Protein AF-A0A960WRJ7-F1 (afdb_monomer_lite)

Secondary structure (DSSP, 8-state):
-EEE-TTT-PEEE--HHHHHHTTT-SEEE-TTT--EEEPP----S------------------------------------------SS-S---HHHHHHHHHHHHHHHHHHHHHHHS----HHHHHHHHHHHHHTSHHHHHHHHTTSS-HHHHHTEEEEEEETTEEEEEESS-B-HHHHHHHHHHTT-EE-B---SSHHHHHHHHHHHHHHHGGGTT-EEEEEETTEEEEEESSS-PEE--TTS-BEEEEEE-TTSPPP-

Sequence (261 aa):
MHLNCPYCTQILELSPEVLASFAGDPHFPCPACGGRVPVPEMTTPDSAPKRKGRQSLLLPTGGAAGRPSLKASPPKVEPAASARSGAAVFLGMNRNLLILGIAVLLLLGGTGIYLAVSTKGDTHQTREERIREIIRNRYFTDLIASGKTTKKELLALWDIRPYGVGYIGLTGKTGTWDEAADLASGVGATVLRLDPPDAVARTAMLEWLGGFTGELGGETIWLLDHGEPKATAAPTVNRVTTLDRPRRVLLHWDATQTPAP

Foldseek 3Di:
DWDQAPPPRDTDDDDPVNLVVCVPPQWDQDPPPRDTHGRPPPPDPDDDDDDDDDDDDDDDDDDDDDDDDDDDDDDDDDDDDDDDDDDDPDDDDDPVVVVVVVVVVCVVVVVVVVVVVPDVPDPPVVQLVVLVVVCPDPQVVLLCVVVLAHPVLSSQWPHWDDDDQWIKTKGNDWDAPVVQQVSLRSNQWGFAELPDPDPVVSVVVLVVCLVVCVVVVFFWEWHHYPNDIFTATHPDRDTDPPRGDTGMTMIIDRSVCRPDD

Radius of gyration: 32.07 Å; chains: 1; bounding box: 104×65×59 Å

pLDDT: mean 70.06, std 20.78, range [27.86, 93.88]

Structure (mmCIF, N/CA/C/O backbone):
data_AF-A0A960WRJ7-F1
#
_entry.id   AF-A0A960WRJ7-F1
#
loop_
_atom_site.group_PDB
_atom_site.id
_atom_site.type_symbol
_atom_site.label_atom_id
_atom_site.label_alt_id
_atom_site.label_comp_id
_atom_site.label_asym_id
_atom_site.label_entity_id
_atom_site.label_seq_id
_atom_site.pdbx_PDB_ins_code
_atom_site.Cartn_x
_atom_site.Cartn_y
_atom_site.Cartn_z
_atom_site.occupancy
_atom_site.B_iso_or_equiv
_atom_site.auth_seq_id
_atom_site.auth_comp_id
_atom_site.auth_asym_id
_atom_site.auth_atom_id
_atom_site.pdbx_PDB_model_num
ATOM 1 N N . MET A 1 1 ? 19.216 4.891 -32.706 1.00 79.44 1 MET A N 1
ATOM 2 C CA . MET A 1 1 ? 19.558 3.481 -32.407 1.00 79.44 1 MET A CA 1
ATOM 3 C C . MET A 1 1 ? 18.521 2.945 -31.436 1.00 79.44 1 MET A C 1
ATOM 5 O O . MET A 1 1 ? 18.113 3.700 -30.565 1.00 79.44 1 MET A O 1
ATOM 9 N N . HIS A 1 2 ? 18.084 1.695 -31.603 1.00 83.06 2 HIS A N 1
ATOM 10 C CA . HIS A 1 2 ? 17.103 1.064 -30.714 1.00 83.06 2 HIS A CA 1
ATOM 11 C C . HIS A 1 2 ? 17.838 0.140 -29.747 1.00 83.06 2 HIS A C 1
ATOM 13 O O . HIS A 1 2 ? 18.634 -0.689 -30.192 1.00 83.06 2 HIS A O 1
ATOM 19 N N . LEU A 1 3 ? 17.592 0.289 -28.449 1.00 82.31 3 LEU A N 1
ATOM 20 C CA . LEU A 1 3 ? 18.205 -0.545 -27.423 1.00 82.31 3 LEU A CA 1
ATOM 21 C C . LEU A 1 3 ? 17.141 -1.043 -26.451 1.00 82.31 3 LEU A C 1
ATOM 23 O O . LEU A 1 3 ? 16.359 -0.256 -25.926 1.00 82.31 3 LEU A O 1
ATOM 27 N N . ASN A 1 4 ? 17.110 -2.349 -26.206 1.00 84.69 4 ASN A N 1
ATOM 28 C CA . ASN A 1 4 ? 16.167 -2.922 -25.255 1.00 84.69 4 ASN A CA 1
ATOM 29 C C . ASN A 1 4 ? 16.713 -2.750 -23.842 1.00 84.69 4 ASN A C 1
ATOM 31 O O . ASN A 1 4 ? 17.822 -3.198 -23.542 1.00 84.69 4 ASN A O 1
ATOM 35 N N . CYS A 1 5 ? 15.930 -2.128 -22.964 1.00 84.00 5 CYS A N 1
ATOM 36 C CA . CYS A 1 5 ? 16.264 -2.078 -21.551 1.00 84.00 5 CYS A CA 1
ATOM 37 C C . CYS A 1 5 ? 16.244 -3.507 -20.973 1.00 84.00 5 CYS A C 1
ATOM 39 O O . CYS A 1 5 ? 15.200 -4.163 -21.037 1.00 84.00 5 CYS A O 1
ATOM 41 N N . PRO A 1 6 ? 17.340 -3.996 -20.363 1.00 83.06 6 PRO A N 1
ATOM 42 C CA . PRO A 1 6 ? 17.395 -5.354 -19.819 1.00 83.06 6 PRO A CA 1
ATOM 43 C C . PRO A 1 6 ? 16.500 -5.546 -18.583 1.00 8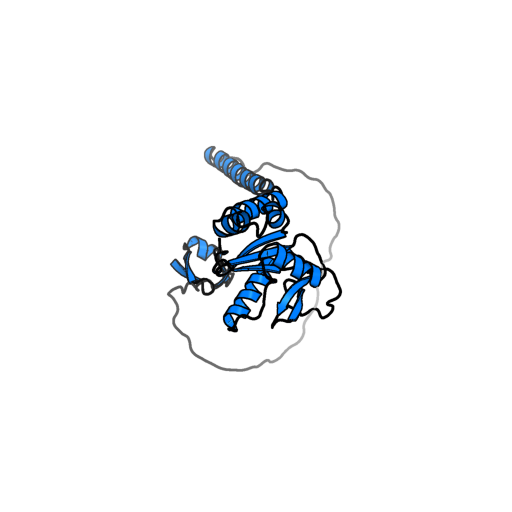3.06 6 PRO A C 1
ATOM 45 O O . PRO A 1 6 ? 16.261 -6.679 -18.183 1.00 83.06 6 PRO A O 1
ATOM 48 N N . TYR A 1 7 ? 15.996 -4.455 -17.992 1.00 81.94 7 TYR A N 1
ATOM 49 C CA . TYR A 1 7 ? 15.203 -4.482 -16.759 1.00 81.94 7 TYR A CA 1
ATOM 50 C C . TYR A 1 7 ? 13.692 -4.400 -16.991 1.00 81.94 7 TYR A C 1
ATOM 52 O O . TYR A 1 7 ? 12.932 -5.027 -16.265 1.00 81.94 7 TYR A O 1
ATOM 60 N N . CYS A 1 8 ? 13.235 -3.626 -17.980 1.00 85.31 8 CYS A N 1
ATOM 61 C CA . CYS A 1 8 ? 11.800 -3.402 -18.217 1.00 85.31 8 CYS A CA 1
ATOM 62 C C . CYS A 1 8 ? 11.351 -3.696 -19.649 1.00 85.31 8 CYS A C 1
ATOM 64 O O . CYS A 1 8 ? 10.238 -3.325 -20.009 1.00 85.31 8 CYS A O 1
ATOM 66 N N . THR A 1 9 ? 12.236 -4.285 -20.464 1.00 84.31 9 THR A N 1
ATOM 67 C CA . THR A 1 9 ? 12.013 -4.680 -21.868 1.00 84.31 9 THR A CA 1
ATOM 68 C C . THR A 1 9 ? 11.530 -3.572 -22.810 1.00 84.31 9 THR A C 1
ATOM 70 O O . THR A 1 9 ? 11.273 -3.841 -23.983 1.00 84.31 9 THR A O 1
ATOM 73 N N . GLN A 1 10 ? 11.478 -2.314 -22.355 1.00 85.25 10 GLN A N 1
ATOM 74 C CA . GLN A 1 10 ? 11.173 -1.179 -23.217 1.00 85.25 10 GLN A CA 1
ATOM 75 C C . GLN A 1 10 ? 12.262 -0.958 -24.264 1.00 85.25 10 GLN A C 1
ATOM 77 O O . GLN A 1 10 ? 13.460 -1.032 -23.974 1.00 85.25 10 GLN A O 1
ATOM 82 N N . ILE A 1 11 ? 11.811 -0.613 -25.467 1.00 86.62 11 ILE A N 1
ATOM 83 C CA . ILE A 1 11 ? 12.656 -0.176 -26.571 1.00 86.62 11 ILE A CA 1
ATOM 84 C C . ILE A 1 11 ? 12.987 1.301 -26.345 1.00 86.62 11 ILE A C 1
ATOM 86 O O . ILE A 1 11 ? 12.097 2.148 -26.317 1.00 86.62 11 ILE A O 1
ATOM 90 N N . LEU A 1 12 ? 14.270 1.603 -26.171 1.00 84.56 12 LEU A N 1
ATOM 91 C CA . LEU A 1 12 ? 14.792 2.956 -26.032 1.00 84.56 12 LEU A CA 1
ATOM 92 C C . LEU A 1 12 ? 15.303 3.438 -27.387 1.00 84.56 12 LEU A C 1
ATOM 94 O O . LEU A 1 12 ? 16.207 2.833 -27.969 1.00 84.56 12 LEU A O 1
ATOM 98 N N . GLU A 1 13 ? 14.746 4.543 -27.870 1.00 86.88 13 GLU A N 1
ATOM 99 C CA . GLU A 1 13 ? 15.245 5.244 -29.048 1.00 86.88 13 GLU A CA 1
ATOM 100 C C . GLU A 1 13 ? 16.268 6.297 -28.619 1.00 86.88 13 GLU A C 1
ATOM 102 O O . GLU A 1 13 ? 15.930 7.328 -28.042 1.00 86.88 13 GLU A O 1
ATOM 107 N N . LEU A 1 14 ? 17.545 6.021 -28.884 1.00 82.75 14 LEU A N 1
ATOM 108 C CA . LEU A 1 14 ? 18.644 6.936 -28.583 1.00 82.75 14 LEU A CA 1
ATOM 109 C C . LEU A 1 14 ? 19.147 7.587 -29.868 1.00 82.75 14 LEU A C 1
ATOM 111 O O . LEU A 1 14 ? 19.486 6.891 -30.836 1.00 82.75 14 LEU A O 1
ATOM 115 N N . SER A 1 15 ? 19.220 8.918 -29.874 1.00 82.69 15 SER A N 1
ATOM 116 C CA . SER A 1 15 ? 19.872 9.655 -30.954 1.00 82.69 15 SER A CA 1
ATOM 117 C C . SER A 1 15 ? 21.405 9.597 -30.800 1.00 82.69 15 SER A C 1
ATOM 119 O O . SER A 1 15 ? 21.911 9.394 -29.689 1.00 82.69 15 SER A O 1
ATOM 121 N N . PRO A 1 16 ? 22.173 9.748 -31.892 1.00 79.06 16 PRO A N 1
ATOM 122 C CA . PRO A 1 16 ? 23.637 9.768 -31.835 1.00 79.06 16 PRO A CA 1
ATOM 123 C C . PRO A 1 16 ? 24.196 10.862 -30.913 1.00 79.06 16 PRO A C 1
ATOM 125 O O . PRO A 1 16 ? 25.198 10.645 -30.236 1.00 79.06 16 PRO A O 1
ATOM 128 N N . GLU A 1 17 ? 23.525 12.013 -30.840 1.00 79.12 17 GLU A N 1
ATOM 129 C CA . GLU A 1 17 ? 23.905 13.147 -29.991 1.00 79.12 17 GLU A CA 1
ATOM 130 C C . GLU A 1 17 ? 23.750 12.807 -28.504 1.00 79.12 17 GLU A C 1
ATOM 132 O O . GLU A 1 17 ? 24.604 13.148 -27.686 1.00 79.12 17 GLU A O 1
ATOM 137 N N . VAL A 1 18 ? 22.686 12.076 -28.159 1.00 75.50 18 VAL A N 1
ATOM 138 C CA . VAL A 1 18 ? 22.433 11.604 -26.794 1.00 75.50 18 VAL A CA 1
ATOM 139 C C . VAL A 1 18 ? 23.472 10.556 -26.387 1.00 75.50 18 VAL A C 1
ATOM 141 O O . VAL A 1 18 ? 24.015 10.631 -25.290 1.00 75.50 18 VAL A O 1
ATOM 144 N N . LEU A 1 19 ? 23.837 9.633 -27.280 1.00 76.19 19 LEU A N 1
ATOM 145 C CA . LEU A 1 19 ? 24.907 8.662 -27.015 1.00 76.19 19 LEU A CA 1
ATOM 146 C C . LEU A 1 19 ? 26.273 9.333 -26.813 1.00 76.19 19 LEU A C 1
ATOM 148 O O . LEU A 1 19 ? 27.018 8.938 -25.920 1.00 76.19 19 LEU A O 1
ATOM 152 N N . ALA A 1 20 ? 26.582 10.377 -27.587 1.00 76.38 20 ALA A N 1
ATOM 153 C CA . ALA A 1 20 ? 27.814 11.146 -27.419 1.00 76.38 20 ALA A CA 1
ATOM 154 C C . ALA A 1 20 ? 27.879 11.870 -26.061 1.00 76.38 20 ALA A C 1
ATOM 156 O O . ALA A 1 20 ? 28.965 12.042 -25.510 1.00 76.38 20 ALA A O 1
ATOM 157 N N . SER A 1 21 ? 26.729 12.244 -25.488 1.00 77.44 21 SER A N 1
ATOM 158 C CA . SER A 1 21 ? 26.666 12.852 -24.152 1.00 77.44 21 SER A CA 1
ATOM 159 C C . SER A 1 21 ? 26.999 11.879 -23.013 1.00 77.44 21 SER A C 1
ATOM 161 O O . SER A 1 21 ? 27.371 12.321 -21.929 1.00 77.44 21 SER A O 1
ATOM 163 N N . PHE A 1 22 ? 26.937 10.567 -23.270 1.00 75.31 22 PHE A N 1
ATOM 164 C CA . PHE A 1 22 ? 27.319 9.515 -22.322 1.00 75.31 22 PHE A CA 1
ATOM 165 C C . PHE A 1 22 ? 28.762 9.021 -22.511 1.00 75.31 22 PHE A C 1
ATOM 167 O O . PHE A 1 22 ? 29.167 8.033 -21.899 1.00 75.31 22 PHE A O 1
ATOM 174 N N . ALA A 1 23 ? 29.564 9.694 -23.344 1.00 64.88 23 ALA A N 1
ATOM 175 C CA . ALA A 1 23 ? 30.967 9.350 -23.538 1.00 64.88 23 ALA A CA 1
ATOM 176 C C . ALA A 1 23 ? 31.749 9.481 -22.214 1.00 64.88 23 ALA A C 1
ATOM 178 O O . ALA A 1 23 ? 32.056 10.582 -21.762 1.00 64.88 23 ALA A O 1
ATOM 179 N N . GLY A 1 24 ? 32.067 8.339 -21.597 1.00 68.25 24 GLY A N 1
ATOM 180 C CA . GLY A 1 24 ? 32.798 8.250 -20.329 1.00 68.25 24 GLY A CA 1
ATOM 181 C C . GLY A 1 24 ? 32.030 7.577 -19.189 1.00 68.25 24 GLY A C 1
ATOM 182 O O . GLY A 1 24 ? 32.661 7.196 -18.206 1.00 68.25 24 GLY A O 1
ATOM 183 N N . ASP A 1 25 ? 30.717 7.370 -19.327 1.00 74.75 25 ASP A N 1
ATOM 184 C CA . ASP A 1 25 ? 29.915 6.619 -18.357 1.00 74.75 25 ASP A CA 1
ATOM 185 C C . ASP A 1 25 ? 29.444 5.298 -18.993 1.00 74.75 25 ASP A C 1
ATOM 187 O O . ASP A 1 25 ? 28.758 5.321 -20.017 1.00 74.75 25 ASP A O 1
ATOM 191 N N . PRO A 1 26 ? 29.818 4.122 -18.451 1.00 79.19 26 PRO A N 1
ATOM 192 C CA . PRO A 1 26 ? 29.465 2.843 -19.067 1.00 79.19 26 PRO A CA 1
ATOM 193 C C . PRO A 1 26 ? 27.962 2.534 -19.012 1.00 79.19 26 PRO A C 1
ATOM 195 O O . PRO A 1 26 ? 27.515 1.589 -19.662 1.00 79.19 26 PRO A O 1
ATOM 198 N N . HIS A 1 27 ? 27.177 3.289 -18.235 1.00 84.75 27 HIS A N 1
ATOM 199 C CA . HIS A 1 27 ? 25.744 3.062 -18.071 1.00 84.75 27 HIS A CA 1
ATOM 200 C C . HIS A 1 27 ? 24.963 4.378 -18.014 1.00 84.75 27 HIS A C 1
ATOM 202 O O . HIS A 1 27 ? 25.456 5.381 -17.513 1.00 84.75 27 HIS A O 1
ATOM 208 N N . PHE A 1 28 ? 23.699 4.345 -18.432 1.00 86.06 28 PHE A N 1
ATOM 209 C CA . PHE A 1 28 ? 22.751 5.446 -18.263 1.00 86.06 28 PHE A CA 1
ATOM 210 C C . PHE A 1 28 ? 21.449 4.947 -17.611 1.00 86.06 28 PHE A C 1
ATOM 212 O O . PHE A 1 28 ? 21.088 3.776 -17.760 1.00 86.06 28 PHE A O 1
ATOM 219 N N . PRO A 1 29 ? 20.729 5.788 -16.849 1.00 83.25 29 PRO A N 1
ATOM 220 C CA . PRO A 1 29 ? 19.465 5.388 -16.243 1.00 83.25 29 PRO A CA 1
ATOM 221 C C . PRO A 1 29 ? 18.360 5.281 -17.303 1.00 83.25 29 PRO A C 1
ATOM 223 O O . PRO A 1 29 ? 18.141 6.201 -18.091 1.00 83.25 29 PRO A O 1
ATOM 226 N N . CYS A 1 30 ? 17.626 4.169 -17.306 1.00 84.25 30 CYS A N 1
ATOM 227 C CA . CYS A 1 30 ? 16.445 3.999 -18.140 1.00 84.25 30 CYS A CA 1
ATOM 228 C C . CYS A 1 30 ? 15.359 5.001 -17.708 1.00 84.25 30 CYS A C 1
ATOM 230 O O . CYS A 1 30 ? 14.968 4.985 -16.540 1.00 84.25 30 CYS A O 1
ATOM 232 N N . PRO A 1 31 ? 14.799 5.816 -18.617 1.00 80.75 31 PRO A N 1
ATOM 233 C CA . PRO A 1 31 ? 13.761 6.788 -18.269 1.00 80.75 31 PRO A CA 1
ATOM 234 C C . PRO A 1 31 ? 12.446 6.144 -17.803 1.00 80.75 31 PRO A C 1
ATOM 236 O O . PRO A 1 31 ? 11.659 6.797 -17.128 1.00 80.75 31 PRO A O 1
ATOM 239 N N . ALA A 1 32 ? 12.205 4.873 -18.140 1.00 81.81 32 ALA A N 1
ATOM 240 C CA . ALA A 1 32 ? 10.967 4.177 -17.797 1.00 81.81 32 ALA A CA 1
ATOM 241 C C . ALA A 1 32 ? 11.019 3.431 -16.456 1.00 81.81 32 ALA A C 1
ATOM 243 O O . ALA A 1 32 ? 10.016 3.384 -15.752 1.00 81.81 32 ALA A O 1
ATOM 244 N N . CYS A 1 33 ? 12.162 2.837 -16.096 1.00 81.31 33 CYS A N 1
ATOM 245 C CA . CYS A 1 33 ? 12.284 2.025 -14.876 1.00 81.31 33 CYS A CA 1
ATOM 246 C C . CYS A 1 33 ? 13.417 2.446 -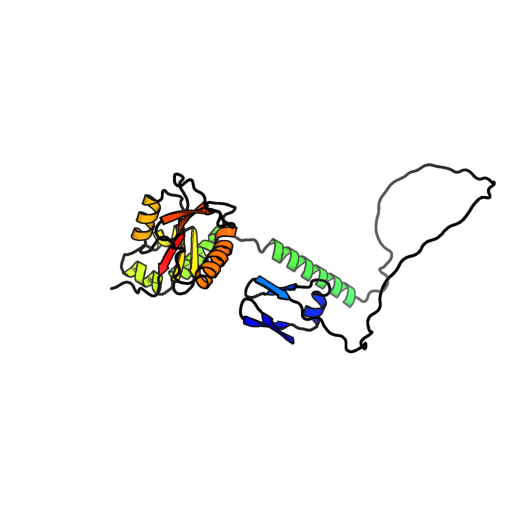13.933 1.00 81.31 33 CYS A C 1
ATOM 248 O O . CYS A 1 33 ? 13.557 1.867 -12.862 1.00 81.31 33 CYS A O 1
ATOM 250 N N . GLY A 1 34 ? 14.264 3.401 -14.323 1.00 84.12 34 GLY A N 1
ATOM 251 C CA . GLY A 1 34 ? 15.430 3.826 -13.543 1.00 84.12 34 GLY A CA 1
ATOM 252 C C . GLY A 1 34 ? 16.608 2.839 -13.533 1.00 84.12 34 GLY A C 1
ATOM 253 O O . GLY A 1 34 ? 17.658 3.162 -12.981 1.00 84.12 34 GLY A O 1
ATOM 254 N N . GLY A 1 35 ? 16.476 1.662 -14.156 1.00 84.56 35 GLY A N 1
ATOM 255 C CA . GLY A 1 35 ? 17.544 0.661 -14.249 1.00 84.56 35 GLY A CA 1
ATOM 256 C C . GLY A 1 35 ? 18.759 1.157 -15.042 1.00 84.56 35 GLY A C 1
ATOM 257 O O . GLY A 1 35 ? 18.613 1.931 -15.986 1.00 84.56 35 GLY A O 1
ATOM 258 N N . ARG A 1 36 ? 19.970 0.721 -14.673 1.00 87.62 36 ARG A N 1
ATOM 259 C CA . ARG A 1 36 ? 21.230 1.159 -15.306 1.00 87.62 36 ARG A CA 1
ATOM 260 C C . ARG A 1 36 ? 21.506 0.392 -16.597 1.00 87.62 36 ARG A C 1
ATOM 262 O O . ARG A 1 36 ? 22.011 -0.724 -16.566 1.00 87.62 36 ARG A O 1
ATOM 269 N N . VAL A 1 37 ? 21.189 0.992 -17.734 1.00 86.50 37 VAL A N 1
ATOM 270 C CA . VAL A 1 37 ? 21.343 0.386 -19.057 1.00 86.50 37 VAL A CA 1
ATOM 271 C C . VAL A 1 37 ? 22.769 0.610 -19.569 1.00 86.50 37 VAL A C 1
ATOM 273 O O . VAL A 1 37 ? 23.226 1.752 -19.542 1.00 86.50 37 VAL A O 1
ATOM 276 N N . PRO A 1 38 ? 23.489 -0.430 -20.026 1.00 83.31 38 PRO A N 1
ATOM 277 C CA . PRO A 1 38 ? 24.832 -0.261 -20.571 1.00 83.31 38 PRO A CA 1
ATOM 278 C C . PRO A 1 38 ? 24.794 0.548 -21.872 1.00 83.31 38 PRO A C 1
ATOM 280 O O . PRO A 1 38 ? 23.941 0.318 -22.735 1.00 83.31 38 PRO A O 1
ATOM 283 N N . VAL A 1 39 ? 25.722 1.495 -22.017 1.00 82.12 39 VAL A N 1
ATOM 284 C CA . VAL A 1 39 ? 25.896 2.245 -23.266 1.00 82.12 39 VAL A CA 1
ATOM 285 C C . VAL A 1 39 ? 26.533 1.301 -24.291 1.00 82.12 39 VAL A C 1
ATOM 287 O O . VAL A 1 39 ? 27.576 0.715 -23.999 1.00 82.12 39 VAL A O 1
ATOM 290 N N . PRO A 1 40 ? 25.937 1.111 -25.481 1.00 73.00 40 PRO A N 1
ATOM 291 C CA . PRO A 1 40 ? 26.548 0.285 -26.509 1.00 73.00 40 PRO A CA 1
ATOM 292 C C . PRO A 1 40 ? 27.860 0.938 -26.949 1.00 73.00 40 PRO A C 1
ATOM 294 O O . PRO A 1 40 ? 27.870 2.094 -27.376 1.00 73.00 40 PRO A O 1
ATOM 297 N N . GLU A 1 41 ? 28.965 0.201 -26.832 1.00 66.00 41 GLU A N 1
ATOM 298 C CA . GLU A 1 41 ? 30.258 0.650 -27.340 1.00 66.00 41 GLU A CA 1
ATOM 299 C C . GLU A 1 41 ? 30.119 0.916 -28.840 1.00 66.00 41 GLU A C 1
ATOM 301 O O . GLU A 1 41 ? 29.832 0.011 -29.629 1.00 66.00 41 GLU A O 1
ATOM 306 N N . MET A 1 42 ? 30.295 2.175 -29.246 1.00 56.97 42 MET A N 1
ATOM 307 C CA . MET A 1 42 ? 30.423 2.500 -30.658 1.00 56.97 42 MET A CA 1
ATOM 308 C C . MET A 1 42 ? 31.754 1.923 -31.135 1.00 56.97 42 MET A C 1
ATOM 310 O O . MET A 1 42 ? 32.799 2.556 -31.002 1.00 56.97 42 MET A O 1
ATOM 314 N N . THR A 1 43 ? 31.731 0.706 -31.675 1.00 44.00 43 THR A N 1
ATOM 315 C CA . THR A 1 43 ? 32.872 0.166 -32.409 1.00 44.00 43 THR A CA 1
ATOM 316 C C . THR A 1 43 ? 33.083 1.037 -33.638 1.00 44.00 43 THR A C 1
ATOM 318 O O . THR A 1 43 ? 32.356 0.927 -34.628 1.00 44.00 43 THR A O 1
ATOM 321 N N . THR A 1 44 ? 34.065 1.930 -33.569 1.00 44.56 44 THR A N 1
ATOM 322 C CA . THR A 1 44 ? 34.629 2.564 -34.753 1.00 44.56 44 THR A CA 1
ATOM 323 C C . THR A 1 44 ? 35.201 1.463 -35.652 1.00 44.56 44 THR A C 1
ATOM 325 O O . THR A 1 44 ? 35.931 0.590 -35.171 1.00 44.56 44 THR A O 1
ATOM 328 N N . PRO A 1 45 ? 34.875 1.446 -36.953 1.00 40.94 45 PRO A N 1
ATOM 329 C CA . PRO A 1 45 ? 35.435 0.474 -37.870 1.00 40.94 45 PRO A CA 1
ATOM 330 C C . PRO A 1 45 ? 36.837 0.937 -38.260 1.00 40.94 45 PRO A C 1
ATOM 332 O O . PRO A 1 45 ? 37.011 1.534 -39.310 1.00 40.94 45 PRO A O 1
ATOM 335 N N . ASP A 1 46 ? 37.825 0.714 -37.396 1.00 39.19 46 ASP A N 1
ATOM 336 C CA . ASP A 1 46 ? 39.216 0.545 -37.824 1.00 39.19 46 ASP A CA 1
ATOM 337 C C . ASP A 1 46 ? 40.100 0.131 -36.647 1.00 39.19 46 ASP A C 1
ATOM 339 O O . ASP A 1 46 ? 40.467 0.949 -35.804 1.00 39.19 46 ASP A O 1
ATOM 343 N N . SER A 1 47 ? 40.453 -1.155 -36.595 1.00 34.06 47 SER A N 1
ATOM 344 C CA . SER A 1 47 ? 41.835 -1.636 -36.430 1.00 34.06 47 SER A CA 1
ATOM 345 C C . SER A 1 47 ? 41.848 -3.128 -36.092 1.00 34.06 47 SER A C 1
ATOM 347 O O . SER A 1 47 ? 41.315 -3.588 -35.087 1.00 34.06 47 SER A O 1
ATOM 349 N N . ALA A 1 48 ? 42.498 -3.873 -36.980 1.00 34.91 48 ALA A N 1
ATOM 350 C CA . ALA A 1 48 ? 42.751 -5.308 -36.974 1.00 34.91 48 ALA A CA 1
ATOM 351 C C . ALA A 1 48 ? 43.341 -5.881 -35.655 1.00 34.91 48 ALA A C 1
ATOM 353 O O . ALA A 1 48 ? 43.958 -5.160 -34.868 1.00 34.91 48 ALA A O 1
ATOM 354 N N . PRO A 1 49 ? 43.240 -7.209 -35.425 1.00 37.97 49 PRO A N 1
ATOM 355 C CA . PRO A 1 49 ? 43.629 -7.836 -34.165 1.00 37.97 49 PRO A CA 1
ATOM 356 C C . PRO A 1 49 ? 45.149 -8.048 -34.083 1.00 37.97 49 PRO A C 1
ATOM 358 O O . PRO A 1 49 ? 45.762 -8.566 -35.020 1.00 37.97 49 PRO A O 1
ATOM 361 N N . LYS A 1 50 ? 45.776 -7.749 -32.933 1.00 33.69 50 LYS A N 1
ATOM 362 C CA . LYS A 1 50 ? 47.161 -8.171 -32.643 1.00 33.69 50 LYS A CA 1
ATOM 363 C C . LYS A 1 50 ? 47.275 -9.066 -31.402 1.00 33.69 50 LYS A C 1
ATOM 365 O O . LYS A 1 50 ? 46.965 -8.698 -30.277 1.00 33.69 50 LYS A O 1
ATOM 370 N N . ARG A 1 51 ? 47.755 -10.275 -31.705 1.00 33.56 51 ARG A N 1
ATOM 371 C CA . ARG A 1 51 ? 48.239 -11.405 -30.894 1.00 33.56 51 ARG A CA 1
ATOM 372 C C . ARG A 1 51 ? 49.040 -11.084 -29.613 1.00 33.56 51 ARG A C 1
ATOM 374 O O . ARG A 1 51 ? 49.928 -10.246 -29.619 1.00 33.56 51 ARG A O 1
ATOM 381 N N . LYS A 1 52 ? 48.810 -11.955 -28.613 1.00 35.94 52 LYS A N 1
ATOM 382 C CA . LYS A 1 52 ? 49.731 -12.663 -27.678 1.00 35.94 52 LYS A CA 1
ATOM 383 C C . LYS A 1 52 ? 51.237 -12.295 -27.644 1.00 35.94 52 LYS A C 1
ATOM 385 O O . LYS A 1 52 ? 51.923 -12.443 -28.650 1.00 35.94 52 LYS A O 1
ATOM 390 N N . GLY A 1 53 ? 51.763 -12.127 -26.418 1.00 29.33 53 GLY A N 1
ATOM 391 C CA . GLY A 1 53 ? 53.167 -12.376 -26.006 1.00 29.33 53 GLY A CA 1
ATOM 392 C C . GLY A 1 53 ? 53.541 -11.616 -24.713 1.00 29.33 53 GLY A C 1
ATOM 393 O O . GLY A 1 53 ? 53.535 -10.399 -24.728 1.00 29.33 53 GLY A O 1
ATOM 394 N N . ARG A 1 54 ? 53.569 -12.237 -23.520 1.00 34.06 54 ARG A N 1
ATOM 395 C CA . ARG A 1 54 ? 54.705 -12.876 -22.795 1.00 34.06 54 ARG A CA 1
ATOM 396 C C . ARG A 1 54 ? 55.796 -11.919 -22.229 1.00 34.06 54 ARG A C 1
ATOM 398 O O . ARG A 1 54 ? 56.611 -11.422 -22.982 1.00 34.06 54 ARG A O 1
ATOM 405 N N . GLN A 1 55 ? 55.804 -11.809 -20.888 1.00 35.66 55 GLN A N 1
ATOM 406 C CA . GLN A 1 55 ? 56.913 -11.873 -19.896 1.00 35.66 55 GLN A CA 1
ATOM 407 C C . GLN A 1 55 ? 58.188 -10.979 -19.926 1.00 35.66 55 GLN A C 1
ATOM 409 O O . GLN A 1 55 ? 58.879 -10.882 -20.929 1.00 35.66 55 GLN A O 1
ATOM 414 N N . SER A 1 56 ? 58.557 -10.577 -18.688 1.00 33.25 56 SER A N 1
ATOM 415 C CA . SER A 1 56 ? 59.896 -10.345 -18.077 1.00 33.25 56 SER A CA 1
ATOM 416 C C . SER A 1 56 ? 60.607 -8.996 -18.318 1.00 33.25 56 SER A C 1
ATOM 418 O O . SER A 1 56 ? 60.788 -8.586 -19.452 1.00 33.25 56 SER A O 1
ATOM 420 N N . LEU A 1 57 ? 60.880 -8.172 -17.288 1.00 36.34 57 LEU A N 1
ATOM 421 C CA . LEU A 1 57 ? 61.901 -8.258 -16.211 1.00 36.34 57 LEU A CA 1
ATOM 422 C C . LEU A 1 57 ? 63.315 -7.933 -16.728 1.00 36.34 57 LEU A C 1
ATOM 424 O O . LEU A 1 57 ? 63.849 -8.734 -17.484 1.00 36.34 57 LEU A O 1
ATOM 428 N N . LEU A 1 58 ? 63.883 -6.783 -16.308 1.00 33.38 58 LEU A N 1
ATOM 429 C CA . LEU A 1 58 ? 65.299 -6.548 -15.927 1.00 33.38 58 LEU A CA 1
ATOM 430 C C . LEU A 1 58 ? 65.659 -5.040 -15.861 1.00 33.38 58 LEU A C 1
ATOM 432 O O . LEU A 1 58 ? 65.610 -4.318 -16.852 1.00 33.38 58 LEU A O 1
ATOM 436 N N . LEU A 1 59 ? 66.073 -4.605 -14.664 1.00 37.91 59 LEU A N 1
ATOM 437 C CA . LEU A 1 59 ? 67.114 -3.588 -14.411 1.00 37.91 59 LEU A CA 1
ATOM 438 C C . LEU A 1 59 ? 68.487 -4.159 -14.863 1.00 37.91 59 LEU A C 1
ATOM 440 O O . LEU A 1 59 ? 68.581 -5.391 -14.891 1.00 37.91 59 LEU A O 1
ATOM 444 N N . PRO A 1 60 ? 69.564 -3.368 -15.141 1.00 45.38 60 PRO A N 1
ATOM 445 C CA . PRO A 1 60 ? 70.336 -2.748 -14.041 1.00 45.38 60 PRO A CA 1
ATOM 446 C C . PRO A 1 60 ? 71.242 -1.501 -14.322 1.00 45.38 60 PRO A C 1
ATOM 448 O O . PRO A 1 60 ? 71.672 -1.229 -15.435 1.00 45.38 60 PRO A O 1
ATOM 451 N N . THR A 1 61 ? 71.540 -0.795 -13.213 1.00 31.73 61 THR A N 1
ATOM 452 C CA . THR A 1 61 ? 72.811 -0.178 -12.716 1.00 31.73 61 THR A CA 1
ATOM 453 C C . THR A 1 61 ? 73.690 0.834 -13.488 1.00 31.73 61 THR A C 1
ATOM 455 O O . THR A 1 61 ? 74.275 0.506 -14.511 1.00 31.73 61 THR A O 1
ATOM 458 N N . GLY A 1 62 ? 74.008 1.936 -12.770 1.00 27.86 62 GLY A N 1
ATOM 459 C CA . GLY A 1 62 ? 75.353 2.556 -12.621 1.00 27.86 62 GLY A CA 1
ATOM 460 C C . GLY A 1 62 ? 75.639 3.810 -13.471 1.00 27.86 62 GLY A C 1
ATOM 461 O O . GLY A 1 62 ? 75.320 3.821 -14.645 1.00 27.86 62 GLY A O 1
ATOM 462 N N . GLY A 1 63 ? 76.246 4.909 -12.999 1.00 28.70 63 GLY A N 1
ATOM 463 C CA . GLY A 1 63 ? 76.794 5.289 -11.695 1.00 28.70 63 GLY A CA 1
ATOM 464 C C . GLY A 1 63 ? 77.433 6.705 -11.728 1.00 28.70 63 GLY A C 1
ATOM 465 O O . GLY A 1 63 ? 77.790 7.201 -12.787 1.00 28.70 63 GLY A O 1
ATOM 466 N N . ALA A 1 64 ? 77.533 7.312 -10.536 1.00 29.53 64 ALA A N 1
ATOM 467 C CA . ALA A 1 64 ? 78.536 8.253 -9.985 1.00 29.53 64 ALA A CA 1
ATOM 468 C C . ALA A 1 64 ? 78.982 9.591 -10.669 1.00 29.53 64 ALA A C 1
ATOM 470 O O . ALA A 1 64 ? 79.671 9.607 -11.677 1.00 29.53 64 ALA A O 1
ATOM 471 N N . ALA A 1 65 ? 78.748 10.681 -9.907 1.00 30.64 65 ALA A N 1
ATOM 472 C CA . ALA A 1 65 ? 79.663 11.769 -9.476 1.00 30.64 65 ALA A CA 1
ATOM 473 C C . ALA A 1 65 ? 80.194 12.868 -10.439 1.00 30.64 65 ALA A C 1
ATOM 475 O O . ALA A 1 65 ? 80.941 12.610 -11.372 1.00 30.64 65 ALA A O 1
ATOM 476 N N . GLY A 1 66 ? 79.952 14.140 -10.058 1.00 29.36 66 GLY A N 1
ATOM 477 C CA . GLY A 1 66 ? 80.722 15.313 -10.513 1.00 29.36 66 GLY A CA 1
ATOM 478 C C . GLY A 1 66 ? 80.005 16.670 -10.366 1.00 29.36 66 GLY A C 1
ATOM 479 O O . GLY A 1 66 ? 79.268 17.082 -11.251 1.00 29.36 66 GLY A O 1
ATOM 480 N N . ARG A 1 67 ? 80.238 17.394 -9.262 1.00 33.53 67 ARG A N 1
ATOM 481 C CA . ARG A 1 67 ? 79.969 18.846 -9.065 1.00 33.53 67 ARG A CA 1
ATOM 482 C C . ARG A 1 67 ? 81.342 19.543 -8.935 1.00 33.53 67 ARG A C 1
ATOM 484 O O . ARG A 1 67 ? 82.247 18.857 -8.456 1.00 33.53 67 ARG A O 1
ATOM 491 N N . PRO A 1 68 ? 81.535 20.845 -9.278 1.00 43.28 68 PRO A N 1
ATOM 492 C CA . PRO A 1 68 ? 80.920 21.940 -8.503 1.00 43.28 68 PRO A CA 1
ATOM 493 C C . PRO A 1 68 ? 80.607 23.290 -9.214 1.00 43.28 68 PRO A C 1
ATOM 495 O O . PRO A 1 68 ? 81.156 23.627 -10.252 1.00 43.28 68 PRO A O 1
ATOM 498 N N . SER A 1 69 ? 79.754 24.064 -8.518 1.00 30.30 69 SER A N 1
ATOM 499 C CA . SER A 1 69 ? 79.636 25.537 -8.370 1.00 30.30 69 SER A CA 1
ATOM 500 C C . SER A 1 69 ? 79.555 26.501 -9.565 1.00 30.30 69 SER A C 1
ATOM 502 O O . SER A 1 69 ? 80.514 26.643 -10.307 1.00 30.30 69 SER A O 1
ATOM 504 N N . LEU A 1 70 ? 78.519 27.367 -9.554 1.00 32.84 70 LEU A N 1
ATOM 505 C CA . LEU A 1 70 ? 78.650 28.829 -9.336 1.00 32.84 70 LEU A CA 1
ATOM 506 C C . LEU A 1 70 ? 77.278 29.555 -9.218 1.00 32.84 70 LEU A C 1
ATOM 508 O O . LEU A 1 70 ? 76.462 29.515 -10.126 1.00 32.84 70 LEU A O 1
ATOM 512 N N . LYS A 1 71 ? 77.085 30.219 -8.063 1.00 30.58 71 LYS A N 1
ATOM 513 C CA . LYS A 1 71 ? 76.433 31.525 -7.772 1.00 30.58 71 LYS A CA 1
ATOM 514 C C . LYS A 1 71 ? 75.187 31.996 -8.561 1.00 30.58 71 LYS A C 1
ATOM 516 O O . LYS A 1 71 ? 75.311 32.359 -9.720 1.00 30.58 71 LYS A O 1
ATOM 521 N N . ALA A 1 72 ? 74.081 32.255 -7.844 1.00 32.12 72 ALA A N 1
ATOM 522 C CA . ALA A 1 72 ? 73.515 33.603 -7.603 1.00 32.12 72 ALA A CA 1
ATOM 523 C C . ALA A 1 72 ? 72.245 33.536 -6.716 1.00 32.12 72 ALA A C 1
ATOM 525 O O . ALA A 1 72 ? 71.433 32.626 -6.844 1.00 32.12 72 ALA A O 1
ATOM 526 N N . SER A 1 73 ? 72.119 34.503 -5.805 1.00 33.66 73 SER A N 1
ATOM 527 C CA . SER A 1 73 ? 71.107 34.655 -4.741 1.00 33.66 73 SER A CA 1
ATOM 528 C C . SER A 1 73 ? 69.988 35.669 -5.127 1.00 33.66 73 SER A C 1
ATOM 530 O O . SER A 1 73 ? 70.117 36.305 -6.171 1.00 33.66 73 SER A O 1
ATOM 532 N N . PRO A 1 74 ? 68.903 35.823 -4.320 1.00 56.72 74 PRO A N 1
ATOM 533 C CA . PRO A 1 74 ? 67.557 36.310 -4.703 1.00 56.72 74 PRO A CA 1
ATOM 534 C C . PRO A 1 74 ? 67.276 37.795 -4.344 1.00 56.72 74 PRO A C 1
ATOM 536 O O . PRO A 1 74 ? 68.172 38.469 -3.837 1.00 56.72 74 PRO A O 1
ATOM 539 N N . PRO A 1 75 ? 66.055 38.331 -4.595 1.00 42.97 75 PRO A N 1
ATOM 540 C CA . PRO A 1 75 ? 65.060 38.600 -3.514 1.00 42.97 75 PRO A CA 1
ATOM 541 C C . PRO A 1 75 ? 63.591 38.333 -3.974 1.00 42.97 75 PRO A C 1
ATOM 543 O O . PRO A 1 75 ? 63.361 38.178 -5.165 1.00 42.97 75 PRO A O 1
ATOM 546 N N . LYS A 1 76 ? 62.528 38.084 -3.182 1.00 32.12 76 LYS A N 1
ATOM 547 C CA . LYS A 1 76 ? 61.923 38.557 -1.905 1.00 32.12 76 LYS A CA 1
ATOM 548 C C . LYS A 1 76 ? 60.970 39.786 -2.027 1.00 32.12 76 LYS A C 1
ATOM 550 O O . LYS A 1 76 ? 61.435 40.878 -2.314 1.00 32.12 76 LYS A O 1
ATOM 555 N N . VAL A 1 77 ? 59.702 39.560 -1.620 1.00 30.72 77 VAL A N 1
ATOM 556 C CA . VAL A 1 77 ? 58.661 40.462 -1.025 1.00 30.72 77 VAL A CA 1
ATOM 557 C C . VAL A 1 77 ? 57.681 41.264 -1.930 1.00 30.72 77 VAL A C 1
ATOM 559 O O . VAL A 1 77 ? 58.058 42.262 -2.527 1.00 30.72 77 VAL A O 1
ATOM 562 N N . GLU A 1 78 ? 56.421 40.776 -1.954 1.00 35.72 78 GLU A N 1
ATOM 563 C CA . GLU A 1 78 ? 55.050 41.377 -1.800 1.00 35.72 78 GLU A CA 1
ATOM 564 C C . GLU A 1 78 ? 54.843 42.907 -1.557 1.00 35.72 78 GLU A C 1
ATOM 566 O O . GLU A 1 78 ? 55.810 43.593 -1.241 1.00 35.72 78 GLU A O 1
ATOM 571 N N . PRO A 1 79 ? 53.597 43.456 -1.420 1.00 61.72 79 PRO A N 1
ATOM 572 C CA . PRO A 1 79 ? 52.271 43.235 -2.064 1.00 61.72 79 PRO A CA 1
ATOM 573 C C . PRO A 1 79 ? 51.520 44.570 -2.421 1.00 61.72 79 PRO A C 1
ATOM 575 O O . PRO A 1 79 ? 51.927 45.636 -1.977 1.00 61.72 79 PRO A O 1
ATOM 578 N N . ALA A 1 80 ? 50.390 44.526 -3.159 1.00 30.62 80 ALA A N 1
ATOM 579 C CA . ALA A 1 80 ? 49.217 45.454 -3.103 1.00 30.62 80 ALA A CA 1
ATOM 580 C C . ALA A 1 80 ? 48.275 45.170 -4.302 1.00 30.62 80 ALA A C 1
ATOM 582 O O . ALA A 1 80 ? 48.684 45.279 -5.449 1.00 30.62 80 ALA A O 1
ATOM 583 N N . ALA A 1 81 ? 47.097 44.569 -4.118 1.00 31.41 81 ALA A N 1
ATOM 584 C CA . ALA A 1 81 ? 45.817 45.188 -3.749 1.00 31.41 81 ALA A CA 1
ATOM 585 C C . ALA A 1 81 ? 45.096 45.967 -4.878 1.00 31.41 81 ALA A C 1
ATOM 587 O O . ALA A 1 81 ? 45.608 46.937 -5.422 1.00 31.41 81 ALA A O 1
ATOM 588 N N . SER A 1 82 ? 43.822 45.589 -5.061 1.00 32.66 82 SER A N 1
ATOM 589 C CA . SER A 1 82 ? 42.691 46.383 -5.579 1.00 32.66 82 SER A CA 1
ATOM 590 C C . SER A 1 82 ? 42.263 46.218 -7.050 1.00 32.66 82 SER A C 1
ATOM 592 O O . SER A 1 82 ? 42.739 46.876 -7.964 1.00 32.66 82 SER A O 1
ATOM 594 N N . ALA A 1 83 ? 41.284 45.322 -7.214 1.00 36.59 83 ALA A N 1
ATOM 595 C CA . ALA A 1 83 ? 39.989 45.492 -7.881 1.00 36.59 83 ALA A CA 1
ATOM 596 C C . ALA A 1 83 ? 39.796 46.539 -9.003 1.00 36.59 83 ALA A C 1
ATOM 598 O O . ALA A 1 83 ? 39.937 47.737 -8.773 1.00 36.59 83 ALA A O 1
ATOM 599 N N . ARG A 1 84 ? 39.206 46.033 -10.106 1.00 39.00 84 ARG A N 1
ATOM 600 C CA . ARG A 1 84 ? 38.178 46.595 -11.028 1.00 39.00 84 ARG A CA 1
ATOM 601 C C . ARG A 1 84 ? 38.599 46.391 -12.487 1.00 39.00 84 ARG A C 1
ATOM 603 O O . ARG A 1 84 ? 39.562 46.967 -12.957 1.00 39.00 84 ARG A O 1
ATOM 610 N N . SER A 1 85 ? 38.056 45.368 -13.143 1.00 36.53 85 SER A N 1
ATOM 611 C CA . SER A 1 85 ? 36.792 45.386 -13.899 1.00 36.53 85 SER A CA 1
ATOM 612 C C . SER A 1 85 ? 36.925 45.994 -15.296 1.00 36.53 85 SER A C 1
ATOM 614 O O . SER A 1 85 ? 37.105 47.198 -15.429 1.00 36.53 85 SER A O 1
ATOM 616 N N . GLY A 1 86 ? 36.630 45.164 -16.296 1.00 41.75 86 GLY A N 1
ATOM 617 C CA . GLY A 1 86 ? 35.860 45.586 -17.460 1.00 41.75 86 GLY A CA 1
ATOM 618 C C . GLY A 1 86 ? 36.638 46.102 -18.669 1.00 41.75 86 GLY A C 1
ATOM 619 O O . GLY A 1 86 ? 37.616 46.825 -18.561 1.00 41.75 86 GLY A O 1
ATOM 620 N N . ALA A 1 87 ? 36.060 45.781 -19.826 1.00 39.50 87 ALA A N 1
ATOM 621 C CA . ALA A 1 87 ? 36.170 46.524 -21.077 1.00 39.50 87 ALA A CA 1
ATOM 622 C C . ALA A 1 87 ? 37.454 46.353 -21.903 1.00 39.50 87 ALA A C 1
ATOM 624 O O . ALA A 1 87 ? 38.185 47.312 -22.111 1.00 39.50 87 ALA A O 1
ATOM 625 N N . ALA A 1 88 ? 37.662 45.172 -22.501 1.00 41.56 88 ALA A N 1
ATOM 626 C CA . ALA A 1 88 ? 38.475 45.099 -23.724 1.00 41.56 88 ALA A CA 1
ATOM 627 C C . ALA A 1 88 ? 38.196 43.888 -24.638 1.00 41.56 88 ALA A C 1
ATOM 629 O O . ALA A 1 88 ? 39.121 43.391 -25.262 1.00 41.56 88 ALA A O 1
ATOM 630 N N . VAL A 1 89 ? 36.955 43.398 -24.766 1.00 43.38 89 VAL A N 1
ATOM 631 C CA . VAL A 1 89 ? 36.591 42.535 -25.917 1.00 43.38 89 VAL A CA 1
ATOM 632 C C . VAL A 1 89 ? 35.158 42.826 -26.374 1.00 43.38 89 VAL A C 1
ATOM 634 O O . VAL A 1 89 ? 34.313 41.948 -26.463 1.00 43.38 89 VAL A O 1
ATOM 637 N N . PHE A 1 90 ? 34.844 44.097 -26.622 1.00 49.09 90 PHE A N 1
ATOM 638 C CA . PHE A 1 90 ? 33.592 44.482 -27.282 1.00 49.09 90 PHE A CA 1
ATOM 639 C C . PHE A 1 90 ? 33.854 45.614 -28.270 1.00 49.09 90 PHE A C 1
ATOM 641 O O . PHE A 1 90 ? 33.472 46.753 -28.040 1.00 49.09 90 PHE A O 1
ATOM 648 N N . LEU A 1 91 ? 34.500 45.303 -29.389 1.00 47.53 91 LEU A N 1
ATOM 649 C CA . LEU A 1 91 ? 34.395 46.127 -30.589 1.00 47.53 91 LEU A CA 1
ATOM 650 C C . LEU A 1 91 ? 34.236 45.195 -31.787 1.00 47.53 91 LEU A C 1
ATOM 652 O O . LEU A 1 91 ? 35.213 44.707 -32.341 1.00 47.53 91 LEU A O 1
ATOM 656 N N . GLY A 1 92 ? 32.979 44.919 -32.142 1.00 50.72 92 GLY A N 1
ATOM 657 C CA . GLY A 1 92 ? 32.642 44.249 -33.400 1.00 50.72 92 GLY A CA 1
ATOM 658 C C . GLY A 1 92 ? 31.768 42.999 -33.303 1.00 50.72 92 GLY A C 1
ATOM 659 O O . GLY A 1 92 ? 31.791 42.196 -34.227 1.00 50.72 92 GLY A O 1
ATOM 660 N N . MET A 1 93 ? 30.986 42.793 -32.237 1.00 49.78 93 MET A N 1
ATOM 661 C CA . MET A 1 93 ? 29.963 41.740 -32.259 1.00 49.78 93 MET A CA 1
ATOM 662 C C . MET A 1 93 ? 28.644 42.283 -32.804 1.00 49.78 93 MET A C 1
ATOM 664 O O . MET A 1 93 ? 28.016 43.171 -32.231 1.00 49.78 93 MET A O 1
ATOM 668 N N . ASN A 1 94 ? 28.273 41.727 -33.955 1.00 60.06 94 ASN A N 1
ATOM 669 C CA . ASN A 1 94 ? 27.043 41.937 -34.704 1.00 60.06 94 ASN A CA 1
ATOM 670 C C . ASN A 1 94 ? 25.821 42.008 -33.763 1.00 60.06 94 ASN A C 1
ATOM 672 O O . ASN A 1 94 ? 25.691 41.174 -32.867 1.00 60.06 94 ASN A O 1
ATOM 676 N N . ARG A 1 95 ? 24.911 42.971 -33.964 1.00 56.00 95 ARG A N 1
ATOM 677 C CA . ARG A 1 95 ? 23.733 43.214 -33.096 1.00 56.00 95 ARG A CA 1
ATOM 678 C C . ARG A 1 95 ? 22.914 41.936 -32.850 1.00 56.00 95 ARG A C 1
ATOM 680 O O . ARG A 1 95 ? 22.377 41.741 -31.765 1.00 56.00 95 ARG A O 1
ATOM 687 N N . ASN A 1 96 ? 22.921 41.027 -33.823 1.00 54.75 96 ASN A N 1
ATOM 688 C CA . ASN A 1 96 ? 22.276 39.718 -33.752 1.00 54.75 96 ASN A CA 1
ATOM 689 C C . ASN A 1 96 ? 22.925 38.764 -32.731 1.00 54.75 96 ASN A C 1
ATOM 691 O O . ASN A 1 96 ? 22.205 38.030 -32.069 1.00 54.75 96 ASN A O 1
ATOM 695 N N . LEU A 1 97 ? 24.249 38.798 -32.545 1.00 55.81 97 LEU A N 1
ATOM 696 C CA . LEU A 1 97 ? 24.960 37.982 -31.547 1.00 55.81 97 LEU A CA 1
ATOM 697 C C . LEU A 1 97 ? 24.709 38.469 -30.117 1.00 55.81 97 LEU A C 1
ATOM 699 O O . LEU A 1 97 ? 24.619 37.660 -29.198 1.00 55.81 97 LEU A O 1
ATOM 703 N N . LEU A 1 98 ? 24.554 39.781 -29.928 1.00 55.41 98 LEU A N 1
ATOM 704 C CA . LEU A 1 98 ? 24.227 40.360 -28.625 1.00 55.41 98 LEU A CA 1
ATOM 705 C C . LEU A 1 98 ? 22.776 40.044 -28.226 1.00 55.41 98 LEU A C 1
ATOM 707 O O . LEU A 1 98 ? 22.518 39.682 -27.081 1.00 55.41 98 LEU A O 1
ATOM 711 N N . ILE A 1 99 ? 21.847 40.087 -29.186 1.00 58.25 99 ILE A N 1
ATOM 712 C CA . ILE A 1 99 ? 20.459 39.645 -28.983 1.00 58.25 99 ILE A CA 1
ATOM 713 C C . ILE A 1 99 ? 20.406 38.139 -28.692 1.00 58.25 99 ILE A C 1
ATOM 715 O O . ILE A 1 99 ? 19.697 37.729 -27.776 1.00 58.25 99 ILE A O 1
ATOM 719 N N . LEU A 1 100 ? 21.195 37.321 -29.401 1.00 58.34 100 LEU A N 1
ATOM 720 C CA . LEU A 1 100 ? 21.268 35.880 -29.146 1.00 58.34 100 LEU A CA 1
ATOM 721 C C . LEU A 1 100 ? 21.825 35.581 -27.746 1.00 58.34 100 LEU A C 1
ATOM 723 O O . LEU A 1 100 ? 21.277 34.747 -27.036 1.00 58.34 100 LEU A O 1
ATOM 727 N N . GLY A 1 101 ? 22.873 36.294 -27.323 1.00 57.16 101 GLY A N 1
ATOM 728 C CA . GLY A 1 101 ? 23.461 36.145 -25.991 1.00 57.16 101 GLY A CA 1
ATOM 729 C C . GLY A 1 101 ? 22.484 36.496 -24.867 1.00 57.16 101 GLY A C 1
ATOM 730 O O . GLY A 1 101 ? 22.388 35.758 -23.888 1.00 57.16 101 GLY A O 1
ATOM 731 N N . ILE A 1 102 ? 21.704 37.571 -25.027 1.00 62.34 102 ILE A N 1
ATOM 732 C CA . ILE A 1 102 ? 20.657 37.954 -24.066 1.00 62.34 102 ILE A CA 1
ATOM 733 C C . ILE A 1 102 ? 19.502 36.944 -24.079 1.00 62.34 102 ILE A C 1
ATOM 735 O O . ILE A 1 102 ? 19.023 36.569 -23.013 1.00 62.34 102 ILE A O 1
ATOM 739 N N . ALA A 1 103 ? 19.078 36.458 -25.249 1.00 59.22 103 ALA A N 1
ATOM 740 C CA . ALA A 1 103 ? 18.027 35.445 -25.354 1.00 59.22 103 ALA A CA 1
ATOM 741 C C . ALA A 1 103 ? 18.441 34.117 -24.704 1.00 59.22 103 ALA A C 1
ATOM 743 O O . ALA A 1 103 ? 17.645 33.512 -23.993 1.00 59.22 103 ALA A O 1
ATOM 744 N N . VAL A 1 104 ? 19.696 33.694 -24.877 1.00 64.38 104 VAL A N 1
ATOM 745 C CA . VAL A 1 104 ? 20.251 32.501 -24.220 1.00 64.38 104 VAL A CA 1
ATOM 746 C C . VAL A 1 104 ? 20.346 32.702 -22.706 1.00 64.38 104 VAL A C 1
ATOM 748 O O . VAL A 1 104 ? 19.967 31.806 -21.959 1.00 64.3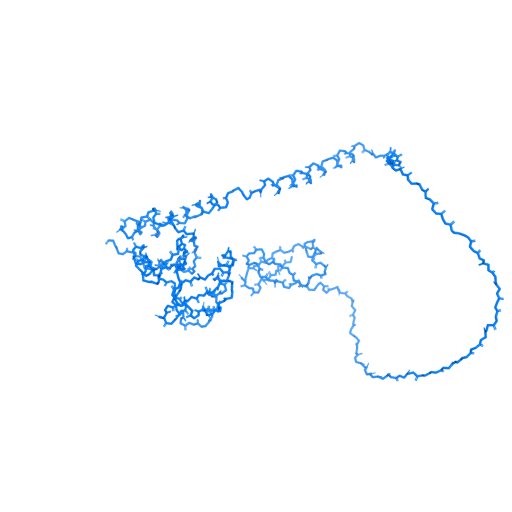8 104 VAL A O 1
ATOM 751 N N . LEU A 1 105 ? 20.765 33.879 -22.231 1.00 60.00 105 LEU A N 1
ATOM 752 C CA . LEU A 1 105 ? 20.778 34.205 -20.799 1.00 60.00 105 LEU A CA 1
ATOM 753 C C . LEU A 1 105 ? 19.370 34.282 -20.191 1.00 60.00 105 LEU A C 1
ATOM 755 O O . LEU A 1 105 ? 19.187 33.870 -19.051 1.00 60.00 105 LEU A O 1
ATOM 759 N N . LEU A 1 106 ? 18.370 34.753 -20.938 1.00 63.09 106 LEU A N 1
ATOM 760 C CA . LEU A 1 106 ? 16.966 34.748 -20.514 1.00 63.09 106 LEU A CA 1
ATOM 761 C C . LEU A 1 106 ? 16.353 33.348 -20.555 1.00 63.09 106 LEU A C 1
ATOM 763 O O . LEU A 1 106 ? 15.564 33.017 -19.679 1.00 63.09 106 LEU A O 1
ATOM 767 N N . LEU A 1 107 ? 16.730 32.507 -21.519 1.00 57.62 107 LEU A N 1
ATOM 768 C CA . LEU A 1 107 ? 16.289 31.114 -21.582 1.00 57.62 107 LEU A CA 1
ATOM 769 C C . LEU A 1 107 ? 16.912 30.286 -20.460 1.00 57.62 107 LEU A C 1
ATOM 771 O O . LEU A 1 107 ? 16.186 29.548 -19.803 1.00 57.62 107 LEU A O 1
ATOM 775 N N . LEU A 1 108 ? 18.211 30.445 -20.190 1.00 55.41 108 LEU A N 1
ATOM 776 C CA . LEU A 1 108 ? 18.923 29.762 -19.102 1.00 55.41 108 LEU A CA 1
ATOM 777 C C . LEU A 1 108 ? 18.537 30.312 -17.723 1.00 55.41 108 LEU A C 1
ATOM 779 O O . LEU A 1 108 ? 18.311 29.546 -16.792 1.00 55.41 108 LEU A O 1
ATOM 783 N N . GLY A 1 109 ? 18.401 31.632 -17.585 1.00 51.22 109 GLY A N 1
ATOM 784 C CA . GLY A 1 109 ? 17.904 32.267 -16.364 1.00 51.22 109 GLY A CA 1
ATOM 785 C C . GLY A 1 109 ? 16.433 31.939 -16.107 1.00 51.22 109 GLY A C 1
ATOM 786 O O . GLY A 1 109 ? 16.054 31.650 -14.978 1.00 51.22 109 GLY A O 1
ATOM 787 N N . GLY A 1 110 ? 15.616 31.896 -17.161 1.00 50.81 110 GLY A N 1
ATOM 788 C CA . GLY A 1 110 ? 14.213 31.497 -17.116 1.00 50.81 110 GLY A CA 1
ATOM 789 C C . GLY A 1 110 ? 14.024 30.017 -16.800 1.00 50.81 110 GLY A C 1
ATOM 790 O O . GLY A 1 110 ? 13.151 29.696 -16.006 1.00 50.81 110 GLY A O 1
ATOM 791 N N . THR A 1 111 ? 14.866 29.117 -17.323 1.00 52.50 111 THR A N 1
ATOM 792 C CA . THR A 1 111 ? 14.857 27.695 -16.920 1.00 52.50 111 THR A CA 1
ATOM 793 C C . THR A 1 111 ? 15.410 27.491 -15.516 1.00 52.50 111 THR A C 1
ATOM 795 O O . THR A 1 111 ? 14.868 26.674 -14.784 1.00 52.50 111 THR A O 1
ATOM 798 N N . GLY A 1 112 ? 16.417 28.256 -15.089 1.00 45.50 112 GLY A N 1
ATOM 799 C CA . GLY A 1 112 ? 16.917 28.231 -13.713 1.00 45.50 112 GLY A CA 1
ATOM 800 C C . GLY A 1 112 ? 15.873 28.708 -12.699 1.00 45.50 112 GLY A C 1
ATOM 801 O O . GLY A 1 112 ? 15.672 28.060 -11.675 1.00 45.50 112 GLY A O 1
ATOM 802 N N . ILE A 1 113 ? 15.148 29.787 -13.014 1.00 52.56 113 ILE A N 1
ATOM 803 C CA . ILE A 1 113 ? 14.013 30.263 -12.212 1.00 52.56 113 ILE A CA 1
ATOM 804 C C . ILE A 1 113 ? 12.838 29.289 -12.322 1.00 52.56 113 ILE A C 1
ATOM 806 O O . ILE A 1 113 ? 12.235 29.001 -11.304 1.00 52.56 113 ILE A O 1
ATOM 810 N N . TYR A 1 114 ? 12.534 28.714 -13.488 1.00 51.69 114 TYR A N 1
ATOM 811 C CA . TYR A 1 114 ? 11.488 27.693 -13.638 1.00 51.69 114 TYR A CA 1
ATOM 812 C C . TYR A 1 114 ? 11.806 26.421 -12.849 1.00 51.69 114 TYR A C 1
ATOM 814 O O . TYR A 1 114 ? 10.899 25.855 -12.266 1.00 51.69 114 TYR A O 1
ATOM 822 N N . LEU A 1 115 ? 13.070 26.003 -12.754 1.00 50.47 115 LEU A N 1
ATOM 823 C CA . LEU A 1 115 ? 13.490 24.866 -11.926 1.00 50.47 115 LEU A CA 1
ATOM 824 C C . LEU A 1 115 ? 13.528 25.211 -10.429 1.00 50.47 115 LEU A C 1
ATOM 826 O O . LEU A 1 115 ? 13.251 24.356 -9.591 1.00 50.47 115 LEU A O 1
ATOM 830 N N . ALA A 1 116 ? 13.830 26.463 -10.075 1.00 48.16 116 ALA A N 1
ATOM 831 C CA . ALA A 1 116 ? 13.758 26.945 -8.695 1.00 48.16 116 ALA A CA 1
ATOM 832 C C . ALA A 1 116 ? 12.308 27.211 -8.230 1.00 48.16 116 ALA A C 1
ATOM 834 O O . ALA A 1 116 ? 12.001 27.050 -7.051 1.00 48.16 116 ALA A O 1
ATOM 835 N N . VAL A 1 117 ? 11.416 27.591 -9.153 1.00 46.94 117 VAL A N 1
ATOM 836 C CA . VAL A 1 117 ? 9.981 27.865 -8.948 1.00 46.94 117 VAL A CA 1
ATOM 837 C C . VAL A 1 117 ? 9.128 26.620 -9.185 1.00 46.94 117 VAL A C 1
ATOM 839 O O . VAL A 1 117 ? 8.081 26.500 -8.554 1.00 46.94 117 VAL A O 1
ATOM 842 N N . SER A 1 118 ? 9.616 25.607 -9.912 1.00 45.41 118 SER A N 1
ATOM 843 C CA . SER A 1 118 ? 9.163 24.216 -9.784 1.00 45.41 118 SER A CA 1
ATOM 844 C C . SER A 1 118 ? 9.645 23.628 -8.452 1.00 45.41 118 SER A C 1
ATOM 846 O O . SER A 1 118 ? 10.154 22.512 -8.356 1.00 45.41 118 SER A O 1
ATOM 848 N N . THR A 1 119 ? 9.450 24.389 -7.378 1.00 41.66 119 THR A N 1
ATOM 849 C CA . THR A 1 119 ? 8.814 23.872 -6.176 1.00 41.66 119 THR A CA 1
ATOM 850 C C . THR A 1 119 ? 7.848 22.761 -6.629 1.00 41.66 119 THR A C 1
ATOM 852 O O . THR A 1 119 ? 6.949 22.980 -7.430 1.00 41.66 119 THR A O 1
ATOM 855 N N . LYS A 1 120 ? 8.011 21.490 -6.251 1.00 43.03 120 LYS A N 1
ATOM 856 C CA . LYS A 1 120 ? 7.829 21.033 -4.866 1.00 43.03 120 LYS A CA 1
ATOM 857 C C . LYS A 1 120 ? 6.747 21.851 -4.143 1.00 43.03 120 LYS A C 1
ATOM 859 O O . LYS A 1 120 ? 6.880 22.135 -2.958 1.00 43.03 120 LYS A O 1
ATOM 864 N N . GLY A 1 121 ? 5.729 22.281 -4.889 1.00 40.69 121 GLY A N 1
ATOM 865 C CA . GLY A 1 121 ? 4.528 22.916 -4.395 1.00 40.69 121 GLY A CA 1
ATOM 866 C C . GLY A 1 121 ? 3.775 21.848 -3.636 1.00 40.69 121 GLY A C 1
ATOM 867 O O . GLY A 1 121 ? 3.109 21.010 -4.229 1.00 40.69 121 GLY A O 1
ATOM 868 N N . ASP A 1 122 ? 4.026 21.835 -2.335 1.00 48.31 122 ASP A N 1
ATOM 869 C CA . ASP A 1 122 ? 3.321 21.057 -1.338 1.00 48.31 122 ASP A CA 1
ATOM 870 C C . ASP A 1 122 ? 3.267 19.549 -1.659 1.00 48.31 122 ASP A C 1
ATOM 872 O O . ASP A 1 122 ? 2.339 19.016 -2.273 1.00 48.31 122 ASP A O 1
ATOM 876 N N . THR A 1 123 ? 4.304 18.821 -1.233 1.00 55.19 123 THR A N 1
ATOM 877 C CA . THR A 1 123 ? 4.347 17.353 -1.350 1.00 55.19 123 THR A CA 1
ATOM 878 C C . THR A 1 123 ? 3.126 16.693 -0.710 1.00 55.19 123 THR A C 1
ATOM 880 O O . THR A 1 123 ? 2.760 15.598 -1.129 1.00 55.19 123 THR A O 1
ATOM 883 N N . HIS A 1 124 ? 2.459 17.354 0.244 1.00 54.25 124 HIS A N 1
ATOM 884 C CA . HIS A 1 124 ? 1.167 16.924 0.770 1.00 54.25 124 HIS A CA 1
ATOM 885 C C . HIS A 1 124 ? 0.031 17.109 -0.241 1.00 54.25 124 HIS A C 1
ATOM 887 O O . HIS A 1 124 ? -0.738 16.173 -0.447 1.00 54.25 124 HIS A O 1
ATOM 893 N N . GLN A 1 125 ? -0.049 18.256 -0.916 1.00 58.19 125 GLN A N 1
ATOM 894 C CA . GLN A 1 125 ? -1.108 18.550 -1.884 1.00 58.19 125 GLN A CA 1
ATOM 895 C C . GLN A 1 125 ? -0.999 17.660 -3.133 1.00 58.19 125 GLN A C 1
ATOM 897 O O . GLN A 1 125 ? -1.979 17.024 -3.516 1.00 58.19 125 GLN A O 1
ATOM 902 N N . THR A 1 126 ? 0.213 17.486 -3.675 1.00 73.56 126 THR A N 1
ATOM 903 C CA . THR A 1 126 ? 0.473 16.581 -4.819 1.00 73.56 126 THR A CA 1
ATOM 904 C C . THR A 1 126 ? 0.129 15.121 -4.480 1.00 73.56 126 THR A C 1
ATOM 906 O O . THR A 1 126 ? -0.340 14.343 -5.313 1.00 73.56 126 THR A O 1
ATOM 909 N N . ARG A 1 127 ? 0.362 14.724 -3.229 1.00 77.00 127 ARG A N 1
ATOM 910 C CA . ARG A 1 127 ? 0.107 13.369 -2.738 1.00 77.00 127 ARG A CA 1
ATOM 911 C C . ARG A 1 127 ? -1.373 13.121 -2.475 1.00 77.00 127 ARG A C 1
ATOM 913 O O . ARG A 1 127 ? -1.891 12.094 -2.903 1.00 77.00 127 ARG A O 1
ATOM 920 N N . GLU A 1 128 ? -2.057 14.027 -1.785 1.00 80.12 128 GLU A N 1
ATOM 921 C CA . GLU A 1 128 ? -3.501 13.910 -1.588 1.00 80.12 128 GLU A CA 1
ATOM 922 C C . GLU A 1 128 ? -4.245 13.877 -2.923 1.00 80.12 128 GLU A C 1
ATOM 924 O O . GLU A 1 128 ? -5.219 13.140 -3.061 1.00 80.12 128 GLU A O 1
ATOM 929 N N . GLU A 1 129 ? -3.795 14.653 -3.910 1.00 84.94 129 GLU A N 1
ATOM 930 C CA . GLU A 1 129 ? -4.338 14.614 -5.267 1.00 84.94 129 GLU A CA 1
ATOM 931 C C . GLU A 1 129 ? -4.131 13.251 -5.925 1.00 84.94 129 GLU A C 1
ATOM 933 O O . GLU A 1 129 ? -5.096 12.689 -6.444 1.00 84.94 129 GLU A O 1
ATOM 938 N N . ARG A 1 130 ? -2.934 12.663 -5.811 1.00 85.06 130 ARG A N 1
ATOM 939 C CA . ARG A 1 130 ? -2.662 11.302 -6.299 1.00 85.06 130 ARG A CA 1
ATOM 940 C C . ARG A 1 130 ? -3.563 10.262 -5.632 1.00 85.06 130 ARG A C 1
ATOM 942 O O . ARG A 1 130 ? -4.146 9.422 -6.310 1.00 85.06 130 ARG A O 1
ATOM 949 N N . ILE A 1 131 ? -3.711 10.320 -4.309 1.00 87.81 131 ILE A N 1
ATOM 950 C CA . ILE A 1 131 ? -4.587 9.398 -3.575 1.00 87.81 131 ILE A CA 1
ATOM 951 C C . ILE A 1 131 ? -6.042 9.599 -4.012 1.00 87.81 131 ILE A C 1
ATOM 953 O O . ILE A 1 131 ? -6.744 8.624 -4.271 1.00 87.81 131 ILE A O 1
ATOM 957 N N . ARG A 1 132 ? -6.499 10.849 -4.164 1.00 90.44 132 ARG A N 1
ATOM 958 C CA . ARG A 1 132 ? -7.839 11.154 -4.691 1.00 90.44 132 ARG A CA 1
ATOM 959 C C . ARG A 1 132 ? -8.045 10.580 -6.087 1.00 90.44 132 ARG A C 1
ATOM 961 O O . ARG A 1 132 ? -9.126 10.063 -6.354 1.00 90.44 132 ARG A O 1
ATOM 968 N N . GLU A 1 133 ? -7.055 10.682 -6.965 1.00 89.81 133 GLU A N 1
ATOM 969 C CA . GLU A 1 133 ? -7.110 10.112 -8.310 1.00 89.81 133 GLU A CA 1
ATOM 970 C C . GLU A 1 133 ? -7.243 8.586 -8.260 1.00 89.81 133 GLU A C 1
ATOM 972 O O . GLU A 1 133 ? -8.138 8.029 -8.894 1.00 89.81 133 GLU A O 1
ATOM 977 N N . ILE A 1 134 ? -6.442 7.918 -7.427 1.00 89.00 134 ILE A N 1
ATOM 978 C CA . ILE A 1 134 ? -6.488 6.461 -7.254 1.00 89.00 134 ILE A CA 1
ATOM 979 C C . ILE A 1 134 ? -7.838 6.004 -6.689 1.00 89.00 134 ILE A C 1
ATOM 981 O O . ILE A 1 134 ? -8.442 5.080 -7.229 1.00 89.00 134 ILE A O 1
ATOM 985 N N . ILE A 1 135 ? -8.357 6.673 -5.655 1.00 90.38 135 ILE A N 1
ATOM 986 C CA . ILE A 1 135 ? -9.647 6.331 -5.025 1.00 90.38 135 ILE A CA 1
ATOM 987 C C . ILE A 1 135 ? -10.824 6.482 -6.004 1.00 90.38 135 ILE A C 1
ATOM 989 O O . ILE A 1 135 ? -11.857 5.841 -5.833 1.00 90.38 135 ILE A O 1
ATOM 993 N N . ARG A 1 136 ? -10.698 7.315 -7.045 1.00 89.81 136 ARG A N 1
ATOM 994 C CA . ARG A 1 136 ? -11.740 7.480 -8.072 1.00 89.81 136 ARG A CA 1
ATOM 995 C C . ARG A 1 136 ? -11.808 6.328 -9.073 1.00 89.81 136 ARG A C 1
ATOM 997 O O . ARG A 1 136 ? -12.670 6.357 -9.952 1.00 89.81 136 ARG A O 1
ATOM 1004 N N . ASN A 1 137 ? -10.927 5.334 -8.977 1.00 90.88 137 ASN A N 1
ATOM 1005 C CA . ASN A 1 137 ? -11.043 4.141 -9.800 1.00 90.88 137 ASN A CA 1
ATOM 1006 C C . ASN A 1 137 ? -12.324 3.354 -9.457 1.00 90.88 137 ASN A C 1
ATOM 1008 O O . ASN A 1 137 ? -12.961 3.549 -8.417 1.00 90.88 137 ASN A O 1
ATOM 1012 N N . ARG A 1 138 ? -12.695 2.430 -10.34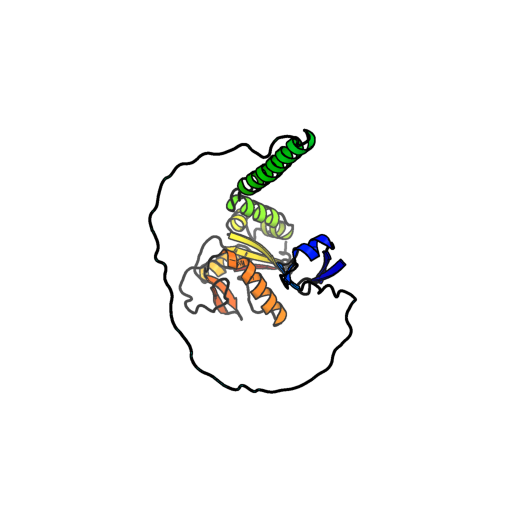6 1.00 89.56 138 ARG A N 1
ATOM 1013 C CA . ARG A 1 138 ? -13.885 1.594 -10.154 1.00 89.56 138 ARG A CA 1
ATOM 1014 C C . ARG A 1 138 ? -13.803 0.756 -8.874 1.00 89.56 138 ARG A C 1
ATOM 1016 O O . ARG A 1 138 ? -14.767 0.714 -8.127 1.00 89.56 138 ARG A O 1
ATOM 1023 N N . TYR A 1 139 ? -12.646 0.158 -8.598 1.00 90.94 139 TYR A N 1
ATOM 1024 C CA . TYR A 1 139 ? -12.452 -0.732 -7.453 1.00 90.94 139 TYR A CA 1
ATOM 1025 C C . TYR A 1 139 ? -12.756 -0.059 -6.103 1.00 90.94 139 TYR A C 1
ATOM 1027 O O . TYR A 1 139 ? -13.599 -0.538 -5.349 1.00 90.94 139 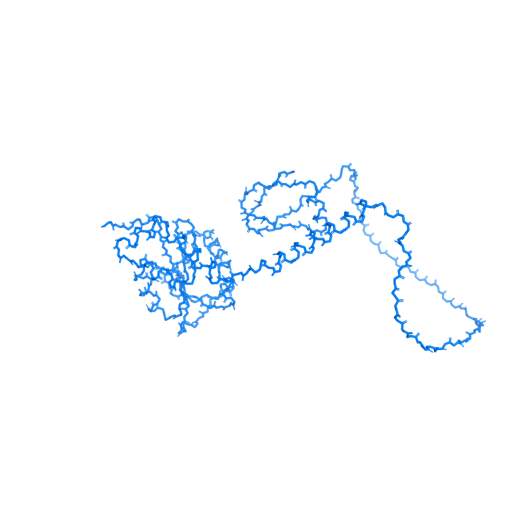TYR A O 1
ATOM 1035 N N . PHE A 1 140 ? -12.117 1.072 -5.800 1.00 92.56 140 PHE A N 1
ATOM 1036 C CA . PHE A 1 140 ? -12.346 1.812 -4.560 1.00 92.56 140 PHE A CA 1
ATOM 1037 C C . PHE A 1 140 ? -13.726 2.468 -4.537 1.00 92.56 140 PHE A C 1
ATOM 1039 O O . PHE A 1 140 ? -14.315 2.579 -3.465 1.00 92.56 140 PHE A O 1
ATOM 1046 N N . THR A 1 141 ? -14.277 2.851 -5.693 1.00 91.25 141 THR A N 1
ATOM 1047 C CA . THR A 1 141 ? -15.664 3.331 -5.776 1.00 91.25 141 THR A CA 1
ATOM 1048 C C . THR A 1 141 ? -16.650 2.245 -5.340 1.00 91.25 141 THR A C 1
ATOM 1050 O O . THR A 1 141 ? -17.511 2.520 -4.508 1.00 91.25 141 THR A O 1
ATOM 1053 N N . ASP A 1 142 ? -16.486 1.012 -5.822 1.00 90.56 142 ASP A N 1
ATOM 1054 C CA . ASP A 1 142 ? -17.326 -0.130 -5.443 1.00 90.56 142 ASP A CA 1
ATOM 1055 C C . ASP A 1 142 ? -17.110 -0.508 -3.961 1.00 90.56 142 ASP A C 1
ATOM 1057 O O . ASP A 1 142 ? -18.058 -0.801 -3.229 1.00 90.56 142 ASP A O 1
ATOM 1061 N N . LEU A 1 143 ? -15.870 -0.418 -3.465 1.00 90.62 143 LEU A N 1
ATOM 1062 C CA . LEU A 1 143 ? -15.540 -0.681 -2.059 1.00 90.62 143 LEU A CA 1
ATOM 1063 C C . LEU A 1 143 ? -16.166 0.358 -1.109 1.00 90.62 143 LEU A C 1
ATOM 1065 O O . LEU A 1 143 ? -16.675 -0.008 -0.050 1.00 90.62 143 LEU A O 1
ATOM 1069 N N . ILE A 1 144 ? -16.214 1.632 -1.516 1.00 92.31 144 ILE A N 1
ATOM 1070 C CA . ILE A 1 144 ? -16.933 2.694 -0.795 1.00 92.31 144 ILE A CA 1
ATOM 1071 C C . ILE A 1 144 ? -18.449 2.482 -0.884 1.00 92.31 144 ILE A C 1
ATOM 1073 O O . ILE A 1 144 ? -19.143 2.606 0.123 1.00 92.31 144 ILE A O 1
ATOM 1077 N N . ALA A 1 145 ? -18.975 2.152 -2.067 1.00 90.94 145 ALA A N 1
ATOM 1078 C CA . ALA A 1 145 ? -20.409 1.949 -2.276 1.00 90.94 145 ALA A CA 1
ATOM 1079 C C . ALA A 1 145 ? -20.958 0.759 -1.470 1.00 90.94 145 ALA A C 1
ATOM 1081 O O . ALA A 1 145 ? -22.062 0.843 -0.941 1.00 90.94 145 ALA A O 1
ATOM 1082 N N . SER A 1 146 ? -20.167 -0.308 -1.318 1.00 89.00 146 SER A N 1
ATOM 1083 C CA . SER A 1 146 ? -20.500 -1.473 -0.481 1.00 89.00 146 SER A CA 1
ATOM 1084 C C . SER A 1 146 ? -20.406 -1.213 1.031 1.00 89.00 146 SER A C 1
ATOM 1086 O O . SER A 1 146 ? -20.734 -2.089 1.828 1.00 89.00 146 SER A O 1
ATOM 1088 N N . GLY A 1 147 ? -19.940 -0.032 1.455 1.00 89.31 147 GLY A N 1
ATOM 1089 C CA . GLY A 1 147 ? -19.796 0.322 2.869 1.00 89.31 147 GLY A CA 1
ATOM 1090 C C . GLY A 1 147 ? -18.606 -0.334 3.579 1.00 89.31 147 GLY A C 1
ATOM 1091 O O . GLY A 1 147 ? -18.489 -0.201 4.794 1.00 89.31 147 GLY A O 1
ATOM 1092 N N . LYS A 1 148 ? -17.708 -1.011 2.849 1.00 88.81 148 LYS A N 1
ATOM 1093 C CA . LYS A 1 148 ? -16.501 -1.644 3.415 1.00 88.81 148 LYS A CA 1
ATOM 1094 C C . LYS A 1 148 ? -15.415 -0.650 3.822 1.00 88.81 148 LYS A C 1
ATOM 1096 O O . LYS A 1 148 ? -14.533 -1.005 4.589 1.00 88.81 148 LYS A O 1
ATOM 1101 N N . THR A 1 149 ? -15.436 0.560 3.271 1.00 92.06 149 THR A N 1
ATOM 1102 C CA . THR A 1 149 ? -14.570 1.663 3.699 1.00 92.06 149 THR A CA 1
ATOM 1103 C C . THR A 1 149 ? -15.236 2.997 3.395 1.00 92.06 149 THR A C 1
ATOM 1105 O O . THR A 1 149 ? -16.208 3.076 2.640 1.00 92.06 149 THR A O 1
ATOM 1108 N N . THR A 1 150 ? -14.675 4.078 3.924 1.00 92.06 150 THR A N 1
ATOM 1109 C CA . THR A 1 150 ? -15.064 5.439 3.572 1.00 92.06 150 THR A CA 1
ATOM 1110 C C . THR A 1 150 ? -13.963 6.167 2.804 1.00 92.06 150 THR A C 1
ATOM 1112 O O . THR A 1 150 ? -12.767 5.949 2.991 1.00 92.06 150 THR A O 1
ATOM 1115 N N . LYS A 1 151 ? -14.353 7.146 1.976 1.00 92.38 151 LYS A N 1
ATOM 1116 C CA . LYS A 1 151 ? -13.393 8.050 1.315 1.00 92.38 151 LYS A CA 1
ATOM 1117 C C . LYS A 1 151 ? -12.452 8.724 2.324 1.00 92.38 151 LYS A C 1
ATOM 1119 O O . LYS A 1 151 ? -11.292 8.969 2.015 1.00 92.38 151 LYS A O 1
ATOM 1124 N N . LYS A 1 152 ? -12.954 9.030 3.525 1.00 91.06 152 LYS A N 1
ATOM 1125 C CA . LYS A 1 152 ? -12.176 9.649 4.605 1.00 91.06 152 LYS A CA 1
ATOM 1126 C C . LYS A 1 152 ? -11.082 8.714 5.125 1.00 91.06 152 LYS A C 1
ATOM 1128 O O . LYS A 1 152 ? -9.977 9.184 5.364 1.00 91.06 152 LYS A O 1
ATOM 1133 N N . GLU A 1 153 ? -11.375 7.426 5.286 1.00 90.19 153 GLU A N 1
ATOM 1134 C CA . GLU A 1 153 ? -10.387 6.422 5.705 1.00 90.19 153 GLU A CA 1
ATOM 1135 C C . GLU A 1 153 ? -9.284 6.248 4.667 1.00 90.19 153 GLU A C 1
ATOM 1137 O O . GLU A 1 153 ? -8.109 6.308 5.017 1.00 90.19 153 GLU A O 1
ATOM 1142 N N . LEU A 1 154 ? -9.646 6.125 3.387 1.00 90.94 154 LEU A N 1
ATOM 1143 C CA . LEU A 1 154 ? -8.659 5.992 2.314 1.00 90.94 154 LEU A CA 1
ATOM 1144 C C . LEU A 1 154 ? -7.780 7.247 2.178 1.00 90.94 154 LEU A C 1
ATOM 1146 O O . LEU A 1 154 ? -6.586 7.135 1.924 1.00 90.94 154 LEU A O 1
ATOM 1150 N N . LEU A 1 155 ? -8.335 8.443 2.404 1.00 91.00 155 LEU A N 1
ATOM 1151 C CA . LEU A 1 155 ? -7.560 9.692 2.441 1.00 91.00 155 LEU A CA 1
ATOM 1152 C C . LEU A 1 155 ? -6.700 9.847 3.703 1.00 91.00 155 LEU A C 1
ATOM 1154 O O . LEU A 1 155 ? -5.776 10.653 3.703 1.00 91.00 155 LEU A O 1
ATOM 1158 N N . ALA A 1 156 ? -6.985 9.103 4.775 1.00 88.88 156 ALA A N 1
ATOM 1159 C CA . ALA A 1 156 ? -6.155 9.088 5.980 1.00 88.88 156 ALA A CA 1
ATOM 1160 C C . ALA A 1 156 ? -4.899 8.211 5.823 1.00 88.88 156 ALA A C 1
ATOM 1162 O O . ALA A 1 156 ? -4.030 8.201 6.705 1.00 88.88 156 ALA A O 1
ATOM 1163 N N . LEU A 1 157 ? -4.797 7.463 4.722 1.00 89.88 157 LEU A N 1
ATOM 1164 C CA . LEU A 1 157 ? -3.592 6.730 4.374 1.00 89.88 157 LEU A CA 1
ATOM 1165 C C . LEU A 1 157 ? -2.470 7.703 4.029 1.00 89.88 157 LEU A C 1
ATOM 1167 O O . LEU A 1 157 ? -2.685 8.779 3.475 1.00 89.88 157 LEU A O 1
ATOM 1171 N N . TRP A 1 158 ? -1.252 7.296 4.374 1.00 88.19 158 TRP A N 1
ATOM 1172 C CA . TRP A 1 158 ? -0.056 7.955 3.894 1.00 88.19 158 TRP A CA 1
ATOM 1173 C C . TRP A 1 158 ? -0.055 7.805 2.374 1.00 88.19 158 TRP A C 1
ATOM 1175 O O . TRP A 1 158 ? -0.264 8.777 1.677 1.00 88.19 158 TRP A O 1
ATOM 1185 N N . ASP A 1 159 ? 0.137 6.631 1.801 1.00 89.62 159 ASP A N 1
ATOM 1186 C CA . ASP A 1 159 ? 0.219 6.507 0.338 1.00 89.62 159 ASP A CA 1
ATOM 1187 C C . ASP A 1 159 ? -0.624 5.335 -0.146 1.00 89.62 159 ASP A C 1
ATOM 1189 O O . ASP A 1 159 ? -0.935 4.442 0.640 1.00 89.62 159 ASP A O 1
ATOM 1193 N N . ILE A 1 160 ? -0.991 5.347 -1.424 1.00 90.94 160 ILE A N 1
ATOM 1194 C CA . ILE A 1 160 ? -1.609 4.222 -2.127 1.00 90.94 160 ILE A CA 1
ATOM 1195 C C . ILE A 1 160 ? -0.961 4.163 -3.503 1.00 90.94 160 ILE A C 1
ATOM 1197 O O . ILE A 1 160 ? -0.886 5.172 -4.202 1.00 90.94 160 ILE A O 1
ATOM 1201 N N . ARG A 1 161 ? -0.494 2.985 -3.914 1.00 90.00 161 ARG A N 1
ATOM 1202 C CA . ARG A 1 161 ? 0.078 2.761 -5.241 1.00 90.00 161 ARG A CA 1
ATOM 1203 C C . ARG A 1 161 ? -0.425 1.449 -5.837 1.00 90.00 161 ARG A C 1
ATOM 1205 O O . ARG A 1 161 ? -0.679 0.498 -5.095 1.00 90.00 161 ARG A O 1
ATOM 1212 N N . PRO A 1 162 ? -0.579 1.383 -7.168 1.00 89.44 162 PRO A N 1
ATOM 1213 C CA . PRO A 1 162 ? -0.874 0.127 -7.837 1.00 89.44 162 PRO A CA 1
ATOM 1214 C C . PRO A 1 162 ? 0.305 -0.841 -7.688 1.00 89.44 162 PRO A C 1
ATOM 1216 O O . PRO A 1 162 ? 1.468 -0.441 -7.792 1.00 89.44 162 PRO A O 1
ATOM 1219 N N . TYR A 1 163 ? -0.005 -2.115 -7.468 1.00 87.75 163 TYR A N 1
ATOM 1220 C CA . TYR A 1 163 ? 0.969 -3.201 -7.462 1.00 87.75 163 TYR A CA 1
ATOM 1221 C C . TYR A 1 163 ? 0.311 -4.492 -7.951 1.00 87.75 163 TYR A C 1
ATOM 1223 O O . TYR A 1 163 ? -0.708 -4.924 -7.411 1.00 87.75 163 TYR A O 1
ATOM 1231 N N . GLY A 1 164 ? 0.902 -5.120 -8.970 1.00 86.44 164 GLY A N 1
ATOM 1232 C CA . GLY A 1 164 ? 0.327 -6.307 -9.598 1.00 86.44 164 GLY A CA 1
ATOM 1233 C C . GLY A 1 164 ? -1.109 -6.052 -10.068 1.00 86.44 164 GLY A C 1
ATOM 1234 O O . GLY A 1 164 ? -1.362 -5.131 -10.840 1.00 86.44 164 GLY A O 1
ATOM 1235 N N . VAL A 1 165 ? -2.040 -6.869 -9.578 1.00 85.81 165 VAL A N 1
ATOM 1236 C CA . VAL A 1 165 ? -3.482 -6.782 -9.871 1.00 85.81 165 VAL A CA 1
ATOM 1237 C C . VAL A 1 165 ? -4.265 -5.954 -8.847 1.00 85.81 165 VAL A C 1
ATOM 1239 O O . VAL A 1 165 ? -5.486 -5.900 -8.926 1.00 85.81 165 VAL A O 1
ATOM 1242 N N . GLY A 1 166 ? -3.596 -5.333 -7.876 1.00 91.19 166 GLY A N 1
ATOM 1243 C CA . GLY A 1 166 ? -4.233 -4.658 -6.752 1.00 91.19 166 GLY A CA 1
ATOM 1244 C C . GLY A 1 166 ? -3.559 -3.345 -6.375 1.00 91.19 166 GLY A C 1
ATOM 1245 O O . GLY A 1 166 ? -2.915 -2.675 -7.189 1.00 91.19 166 GLY A O 1
ATOM 1246 N N . TYR A 1 167 ? -3.727 -2.974 -5.110 1.00 93.12 167 TYR A N 1
ATOM 1247 C CA . TYR A 1 167 ? -3.173 -1.752 -4.540 1.00 93.12 167 TYR A CA 1
ATOM 1248 C C . TYR A 1 167 ? -2.467 -2.054 -3.229 1.00 93.12 167 TYR A C 1
ATOM 1250 O O . TYR A 1 167 ? -2.951 -2.844 -2.419 1.00 93.12 167 TYR A O 1
ATOM 1258 N N . ILE A 1 168 ? -1.347 -1.377 -3.004 1.00 93.00 168 ILE A N 1
ATOM 1259 C CA . ILE A 1 168 ? -0.655 -1.365 -1.720 1.00 93.00 168 ILE A CA 1
ATOM 1260 C C . ILE A 1 168 ? -0.697 0.056 -1.180 1.00 93.00 168 ILE A C 1
ATOM 1262 O O . ILE A 1 168 ? -0.415 1.011 -1.903 1.00 93.00 168 ILE A O 1
ATOM 1266 N N . GLY A 1 169 ? -1.039 0.199 0.093 1.00 92.44 169 GLY A N 1
ATOM 1267 C CA . GLY A 1 169 ? -1.048 1.485 0.772 1.00 92.44 169 GLY A CA 1
ATOM 1268 C C . GLY A 1 169 ? -0.335 1.441 2.107 1.00 92.44 169 GLY A C 1
ATOM 1269 O O . GLY A 1 169 ? -0.136 0.380 2.687 1.00 92.44 169 GLY A O 1
ATOM 1270 N N . LEU A 1 170 ? 0.064 2.610 2.592 1.00 92.19 170 LEU A N 1
ATOM 1271 C CA . LEU A 1 170 ? 0.720 2.775 3.883 1.00 92.19 170 LEU A CA 1
ATOM 1272 C C . LEU A 1 170 ? -0.182 3.570 4.812 1.00 92.19 170 LEU A C 1
ATOM 1274 O O . LEU A 1 170 ? -0.712 4.608 4.420 1.00 92.19 170 LEU A O 1
ATOM 1278 N N . THR A 1 171 ? -0.327 3.136 6.056 1.00 92.00 171 THR A N 1
ATOM 1279 C CA . THR A 1 171 ? -1.110 3.884 7.044 1.00 92.00 171 THR A CA 1
ATOM 1280 C C . THR A 1 171 ? -0.454 5.222 7.391 1.00 92.00 171 THR A C 1
ATOM 1282 O O . THR A 1 171 ? 0.764 5.328 7.532 1.00 92.00 171 THR A O 1
ATOM 1285 N N . GLY A 1 172 ? -1.267 6.271 7.566 1.00 87.88 172 GLY A N 1
ATOM 1286 C CA . GLY A 1 172 ? -0.783 7.577 8.030 1.00 87.88 172 GLY A CA 1
ATOM 1287 C C . GLY A 1 172 ? -0.247 7.531 9.463 1.00 87.88 172 GLY A C 1
ATOM 1288 O O . GLY A 1 172 ? 0.779 8.145 9.773 1.00 87.88 172 GLY A O 1
ATOM 1289 N N . LYS A 1 173 ? -0.927 6.761 10.319 1.00 89.06 173 LYS A N 1
ATOM 1290 C CA . LYS A 1 173 ? -0.630 6.603 11.746 1.00 89.06 173 LYS A CA 1
ATOM 1291 C C . LYS A 1 173 ? 0.153 5.320 12.020 1.00 89.06 173 LYS A C 1
ATOM 1293 O O . LYS A 1 173 ? 0.015 4.331 11.296 1.00 89.06 173 LYS A O 1
ATOM 1298 N N . THR A 1 174 ? 0.958 5.362 13.075 1.00 90.62 174 THR A N 1
ATOM 1299 C CA . THR A 1 174 ? 1.582 4.183 13.673 1.00 90.62 174 THR A CA 1
ATOM 1300 C C . THR A 1 174 ? 0.613 3.519 14.651 1.00 90.62 174 THR A C 1
ATOM 1302 O O . THR A 1 174 ? -0.183 4.207 15.285 1.00 90.62 174 THR A O 1
ATOM 1305 N N . GLY A 1 175 ? 0.690 2.196 14.770 1.00 89.44 175 GLY A N 1
ATOM 1306 C CA . GLY A 1 175 ? -0.117 1.406 15.699 1.00 89.44 175 GLY A CA 1
ATOM 1307 C C . GLY A 1 175 ? 0.556 0.085 16.061 1.00 89.44 175 GLY A C 1
ATOM 1308 O O . GLY A 1 175 ? 1.586 -0.289 15.480 1.00 89.44 175 GLY A O 1
ATOM 1309 N N . THR A 1 176 ? 0.003 -0.602 17.054 1.00 90.12 176 THR A N 1
ATOM 1310 C CA . THR A 1 176 ? 0.397 -1.978 17.393 1.00 90.12 176 THR A CA 1
ATOM 1311 C C . THR A 1 176 ? -0.008 -2.948 16.278 1.00 90.12 176 THR A C 1
ATOM 1313 O O . THR A 1 176 ? -0.693 -2.572 15.327 1.00 90.12 176 THR A O 1
ATOM 1316 N N . TRP A 1 177 ? 0.439 -4.203 16.361 1.00 88.31 177 TRP A N 1
ATOM 1317 C CA . TRP A 1 177 ? 0.031 -5.228 15.399 1.00 88.31 177 TRP A CA 1
ATOM 1318 C C . TRP A 1 177 ? -1.488 -5.474 15.401 1.00 88.31 177 TRP A C 1
ATOM 1320 O O . TRP A 1 177 ? -2.092 -5.597 14.340 1.00 88.31 177 TRP A O 1
ATOM 1330 N N . ASP A 1 178 ? -2.114 -5.503 16.575 1.00 88.75 178 ASP A N 1
ATOM 1331 C CA . ASP A 1 178 ? -3.552 -5.763 16.674 1.00 88.75 178 ASP A CA 1
ATOM 1332 C C . ASP A 1 178 ? -4.355 -4.593 16.085 1.00 88.75 178 ASP A C 1
ATOM 1334 O O . ASP A 1 178 ? -5.222 -4.796 15.240 1.00 88.75 178 ASP A O 1
ATOM 1338 N N . GLU A 1 179 ? -3.965 -3.353 16.402 1.00 89.75 179 GLU A N 1
ATOM 1339 C CA . GLU A 1 179 ? -4.551 -2.146 15.799 1.00 89.75 179 GLU A CA 1
ATOM 1340 C C . GLU A 1 179 ? -4.361 -2.111 14.275 1.00 89.75 179 GLU A C 1
ATOM 1342 O O . GLU A 1 179 ? -5.228 -1.641 13.537 1.00 89.75 179 GLU A O 1
ATOM 1347 N N . ALA A 1 180 ? -3.220 -2.605 13.792 1.00 86.75 180 ALA A N 1
ATOM 1348 C CA . ALA A 1 180 ? -2.917 -2.723 12.374 1.00 86.75 180 ALA A CA 1
ATOM 1349 C C . ALA A 1 180 ? -3.836 -3.721 11.660 1.00 86.75 180 ALA A C 1
ATOM 1351 O O . ALA A 1 180 ? -4.334 -3.428 10.570 1.00 86.75 180 ALA A O 1
ATOM 1352 N N . ALA A 1 181 ? -4.042 -4.892 12.264 1.00 87.19 181 ALA A N 1
ATOM 1353 C CA . ALA A 1 181 ? -4.898 -5.942 11.732 1.00 87.19 181 ALA A CA 1
ATOM 1354 C C . ALA A 1 181 ? -6.374 -5.514 11.730 1.00 87.19 181 ALA A C 1
ATOM 1356 O O . ALA A 1 181 ? -7.058 -5.678 10.715 1.00 87.19 181 ALA A O 1
ATOM 1357 N N . ASP A 1 182 ? -6.830 -4.888 12.817 1.00 89.69 182 ASP A N 1
ATOM 1358 C CA . ASP A 1 182 ? -8.180 -4.335 12.935 1.00 89.69 182 ASP A CA 1
ATOM 1359 C C . ASP A 1 182 ? -8.424 -3.239 11.895 1.00 89.69 182 ASP A C 1
ATOM 1361 O O . ASP A 1 182 ? -9.449 -3.244 11.209 1.00 89.69 182 ASP A O 1
ATOM 1365 N N . LEU A 1 183 ? -7.457 -2.332 11.713 1.00 88.81 183 LEU A N 1
ATOM 1366 C CA . LEU A 1 183 ? -7.540 -1.287 10.697 1.00 88.81 183 LEU A CA 1
ATOM 1367 C C . LEU A 1 183 ? -7.600 -1.876 9.287 1.00 88.81 183 LEU A C 1
ATOM 1369 O O . LEU A 1 183 ? -8.413 -1.419 8.489 1.00 88.81 183 LEU A O 1
ATOM 1373 N N . ALA A 1 184 ? -6.761 -2.872 8.977 1.00 91.00 184 ALA A N 1
ATOM 1374 C CA . ALA A 1 184 ? -6.759 -3.526 7.671 1.00 91.00 184 ALA A CA 1
ATOM 1375 C C . ALA A 1 184 ? -8.141 -4.109 7.353 1.00 91.00 184 ALA A C 1
ATOM 1377 O O . ALA A 1 184 ? -8.717 -3.786 6.314 1.00 91.00 184 ALA A O 1
ATOM 1378 N N . SER A 1 185 ? -8.702 -4.880 8.288 1.00 88.69 185 SER A N 1
ATOM 1379 C CA . SER A 1 185 ? -10.045 -5.452 8.168 1.00 88.69 185 SER A CA 1
ATOM 1380 C C . SER A 1 185 ? -11.117 -4.369 7.995 1.00 88.69 185 SER A C 1
ATOM 1382 O O . SER A 1 185 ? -11.950 -4.450 7.090 1.00 88.69 185 SER A O 1
ATOM 1384 N N . GLY A 1 186 ? -11.046 -3.306 8.804 1.00 86.25 186 GLY A N 1
ATOM 1385 C CA . GLY A 1 186 ? -12.005 -2.202 8.798 1.00 86.25 186 GLY A CA 1
ATOM 1386 C C . GLY A 1 186 ? -12.048 -1.384 7.505 1.00 86.25 186 GLY A C 1
ATOM 1387 O O . GLY A 1 186 ? -13.068 -0.761 7.239 1.00 86.25 186 GLY A O 1
ATOM 1388 N N . VAL A 1 187 ? -10.985 -1.400 6.691 1.00 88.62 187 VAL A N 1
ATOM 1389 C CA . VAL A 1 187 ? -10.937 -0.713 5.381 1.00 88.62 187 VAL A CA 1
ATOM 1390 C C . VAL A 1 187 ? -11.030 -1.676 4.191 1.00 88.62 187 VAL A C 1
ATOM 1392 O O . VAL A 1 187 ? -10.676 -1.324 3.059 1.00 88.62 187 VAL A O 1
ATOM 1395 N N . GLY A 1 188 ? -11.459 -2.918 4.437 1.00 89.38 188 GLY A N 1
ATOM 1396 C CA . GLY A 1 188 ? -11.563 -3.958 3.413 1.00 89.38 188 GLY A CA 1
ATOM 1397 C C . GLY A 1 188 ? -10.217 -4.337 2.788 1.00 89.38 188 GLY A C 1
ATOM 1398 O O . GLY A 1 188 ? -10.171 -4.708 1.615 1.00 89.38 188 GLY A O 1
ATOM 1399 N N . ALA A 1 189 ? -9.128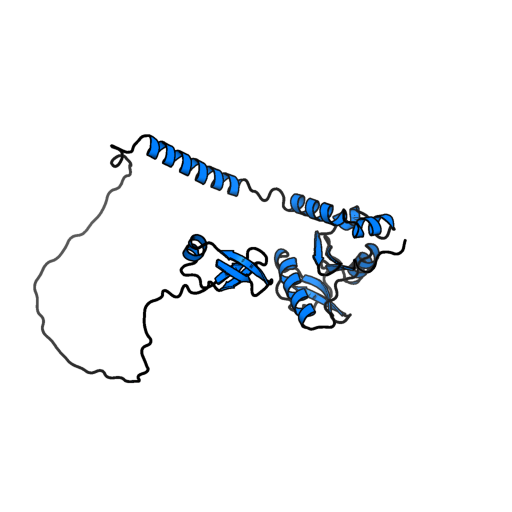 -4.203 3.545 1.00 93.50 189 ALA A N 1
ATOM 1400 C CA . ALA A 1 189 ? -7.775 -4.575 3.158 1.00 93.50 189 ALA A CA 1
ATOM 1401 C C . ALA A 1 189 ? -7.278 -5.782 3.961 1.00 93.50 189 ALA A C 1
ATOM 1403 O O . ALA A 1 189 ? -7.877 -6.237 4.933 1.00 93.50 189 ALA A O 1
ATOM 1404 N N . THR A 1 190 ? -6.108 -6.268 3.577 1.00 93.12 190 THR A N 1
ATOM 1405 C CA . THR A 1 190 ? -5.304 -7.188 4.385 1.00 93.12 190 THR A CA 1
ATOM 1406 C C . THR A 1 190 ? -3.967 -6.538 4.698 1.00 93.12 190 THR A C 1
ATOM 1408 O O . THR A 1 190 ? -3.523 -5.661 3.961 1.00 93.12 190 THR A O 1
ATOM 1411 N N . VAL A 1 191 ? -3.297 -6.941 5.777 1.00 92.56 191 VAL A N 1
ATOM 1412 C CA . VAL A 1 191 ? -1.887 -6.565 5.947 1.00 92.56 191 VAL A CA 1
ATOM 1413 C C . VAL A 1 191 ? -1.081 -7.211 4.820 1.00 92.56 191 VAL A C 1
ATOM 1415 O O . VAL A 1 191 ? -1.281 -8.388 4.515 1.00 92.56 191 VAL A O 1
ATOM 1418 N N . LEU A 1 192 ? -0.182 -6.450 4.191 1.00 91.75 192 LEU A N 1
ATOM 1419 C CA . LEU A 1 192 ? 0.633 -6.928 3.079 1.00 91.75 192 LEU A CA 1
ATOM 1420 C C . LEU A 1 192 ? 1.400 -8.187 3.479 1.00 91.75 192 LEU A C 1
ATOM 1422 O O . LEU A 1 192 ? 2.089 -8.205 4.501 1.00 91.75 192 LEU A O 1
ATOM 1426 N N . ARG A 1 193 ? 1.325 -9.212 2.629 1.00 89.81 193 ARG A N 1
ATOM 1427 C CA . ARG A 1 193 ? 2.018 -10.481 2.828 1.00 89.81 193 ARG A CA 1
ATOM 1428 C C . ARG A 1 193 ? 3.222 -10.620 1.891 1.00 89.81 193 ARG A C 1
ATOM 1430 O O . ARG A 1 193 ? 3.137 -10.319 0.704 1.00 89.81 193 ARG A O 1
ATOM 1437 N N . LEU A 1 194 ? 4.337 -11.095 2.439 1.00 84.88 194 LEU A N 1
ATOM 1438 C CA . LEU A 1 194 ? 5.618 -11.384 1.784 1.00 84.88 194 LEU A CA 1
ATOM 1439 C C . LEU A 1 194 ? 5.835 -12.885 1.551 1.00 84.88 194 LEU A C 1
ATOM 1441 O O . LEU A 1 194 ? 6.967 -13.373 1.528 1.00 84.88 194 LEU A O 1
ATOM 1445 N N . ASP A 1 195 ? 4.750 -13.623 1.358 1.00 79.69 195 ASP A N 1
ATOM 1446 C CA . ASP A 1 195 ? 4.744 -15.051 1.060 1.00 79.69 195 ASP A CA 1
ATOM 1447 C C . ASP A 1 195 ? 4.206 -15.371 -0.347 1.00 79.69 195 ASP A C 1
ATOM 1449 O O . ASP A 1 195 ? 3.378 -16.276 -0.481 1.00 79.69 195 ASP A O 1
ATOM 1453 N N . PRO A 1 196 ? 4.650 -14.682 -1.424 1.00 75.00 196 PRO A N 1
ATOM 1454 C CA . PRO A 1 196 ? 4.258 -15.109 -2.754 1.00 75.00 196 PRO A CA 1
ATOM 1455 C C . PRO A 1 196 ? 4.820 -16.516 -3.034 1.00 75.00 196 PRO A C 1
ATOM 1457 O O . PRO A 1 196 ? 5.898 -16.868 -2.540 1.00 75.00 196 PRO A O 1
ATOM 1460 N N . PRO A 1 197 ? 4.094 -17.330 -3.819 1.00 70.12 197 PRO A N 1
ATOM 1461 C CA . PRO A 1 197 ? 4.405 -18.744 -4.019 1.00 70.12 197 PRO A CA 1
ATOM 1462 C C . PRO A 1 197 ? 5.735 -18.977 -4.744 1.00 70.12 197 PRO A C 1
ATOM 1464 O O . PRO A 1 197 ? 6.317 -20.054 -4.620 1.00 70.12 197 PRO A O 1
ATOM 1467 N N . ASP A 1 198 ? 6.233 -17.984 -5.484 1.00 83.50 198 ASP A N 1
ATOM 1468 C CA . ASP A 1 198 ? 7.476 -18.069 -6.237 1.00 83.50 198 ASP A CA 1
ATOM 1469 C C . ASP A 1 198 ? 8.522 -17.024 -5.788 1.00 83.50 198 ASP A C 1
ATOM 1471 O O . ASP A 1 198 ? 8.219 -15.905 -5.358 1.00 83.50 198 ASP A O 1
ATOM 1475 N N . ALA A 1 199 ? 9.799 -17.410 -5.873 1.00 81.19 199 ALA A N 1
ATOM 1476 C CA . ALA A 1 199 ? 10.923 -16.586 -5.422 1.00 81.19 199 ALA A CA 1
ATOM 1477 C C . ALA A 1 199 ? 11.142 -15.327 -6.282 1.00 81.19 199 ALA A C 1
ATOM 1479 O O . ALA A 1 199 ? 11.706 -14.340 -5.798 1.00 81.19 199 ALA A O 1
ATOM 1480 N N . VAL A 1 200 ? 10.699 -15.344 -7.542 1.00 83.19 200 VAL A N 1
ATOM 1481 C CA . VAL A 1 200 ? 10.839 -14.216 -8.471 1.00 83.19 200 VAL A CA 1
ATOM 1482 C C . VAL A 1 200 ? 9.877 -13.099 -8.071 1.00 83.19 200 VAL A C 1
ATOM 1484 O O . VAL A 1 200 ? 10.306 -11.963 -7.882 1.00 83.19 200 VAL A O 1
ATOM 1487 N N . ALA A 1 201 ? 8.611 -13.426 -7.821 1.00 82.25 201 ALA A N 1
ATOM 1488 C CA . ALA A 1 201 ? 7.584 -12.531 -7.312 1.00 82.25 201 ALA A CA 1
ATOM 1489 C C . ALA A 1 201 ? 7.959 -11.976 -5.938 1.00 82.25 201 ALA A C 1
ATOM 1491 O O . ALA A 1 201 ? 7.787 -10.782 -5.694 1.00 82.25 201 ALA A O 1
ATOM 1492 N N . ARG A 1 202 ? 8.552 -12.799 -5.059 1.00 83.25 202 ARG A N 1
ATOM 1493 C CA . ARG A 1 202 ? 9.086 -12.310 -3.778 1.00 83.25 202 ARG A CA 1
ATOM 1494 C C . ARG A 1 202 ? 10.161 -11.252 -3.982 1.00 83.25 202 ARG A C 1
ATOM 1496 O O . ARG A 1 202 ? 10.127 -10.216 -3.329 1.00 83.25 202 ARG A O 1
ATOM 1503 N N . THR A 1 203 ? 11.096 -11.500 -4.892 1.00 82.75 203 THR A N 1
ATOM 1504 C CA . THR A 1 203 ? 12.183 -10.560 -5.191 1.00 82.75 203 THR A CA 1
ATOM 1505 C C . THR A 1 203 ? 11.635 -9.260 -5.781 1.00 82.75 203 THR A C 1
ATOM 1507 O O . THR A 1 203 ? 11.979 -8.188 -5.293 1.00 82.75 203 THR A O 1
ATOM 1510 N N . ALA A 1 204 ? 10.704 -9.346 -6.735 1.00 84.94 204 ALA A N 1
ATOM 1511 C CA . ALA A 1 204 ? 10.042 -8.183 -7.325 1.00 84.94 204 ALA A CA 1
ATOM 1512 C C . ALA A 1 204 ? 9.233 -7.372 -6.294 1.00 84.94 204 ALA A C 1
ATOM 1514 O O . ALA A 1 204 ? 9.261 -6.144 -6.313 1.00 84.94 204 ALA A O 1
ATOM 1515 N N . MET A 1 205 ? 8.532 -8.035 -5.366 1.00 85.75 205 MET A N 1
ATOM 1516 C CA . MET A 1 205 ? 7.838 -7.380 -4.249 1.00 85.75 205 MET A CA 1
ATOM 1517 C C . MET A 1 205 ? 8.820 -6.636 -3.342 1.00 85.75 205 MET A C 1
ATOM 1519 O O . MET A 1 205 ? 8.580 -5.486 -2.992 1.00 85.75 205 MET A O 1
ATOM 1523 N N . LEU A 1 206 ? 9.929 -7.273 -2.963 1.00 84.06 206 LEU A N 1
ATOM 1524 C CA . LEU A 1 206 ? 10.937 -6.660 -2.096 1.00 84.06 206 LEU A CA 1
ATOM 1525 C C . LEU A 1 206 ? 11.622 -5.465 -2.771 1.00 84.06 206 LEU A C 1
ATOM 1527 O O . LEU A 1 206 ? 11.847 -4.451 -2.116 1.00 84.06 206 LEU A O 1
ATOM 1531 N N . GLU A 1 207 ? 11.912 -5.554 -4.069 1.00 84.75 207 GLU A N 1
ATOM 1532 C CA . GLU A 1 207 ? 12.456 -4.443 -4.857 1.00 84.75 207 GLU A CA 1
ATOM 1533 C C . GLU A 1 207 ? 11.460 -3.280 -4.942 1.00 84.75 207 GLU A C 1
ATOM 1535 O O . GLU A 1 207 ? 11.809 -2.134 -4.644 1.00 84.75 207 GLU A O 1
ATOM 1540 N N . TRP A 1 208 ? 10.197 -3.580 -5.258 1.00 86.62 208 TRP A N 1
ATOM 1541 C CA . TRP A 1 208 ? 9.127 -2.587 -5.280 1.00 86.62 208 TRP A CA 1
ATOM 1542 C C . TRP A 1 208 ? 8.953 -1.917 -3.914 1.00 86.62 208 TRP A C 1
ATOM 1544 O O . TRP A 1 208 ? 8.869 -0.692 -3.831 1.00 86.62 208 TRP A O 1
ATOM 1554 N N . LEU A 1 209 ? 8.972 -2.701 -2.832 1.00 84.19 209 LEU A N 1
ATOM 1555 C CA . LEU A 1 209 ? 8.915 -2.190 -1.466 1.00 84.19 209 LEU A CA 1
ATOM 1556 C C . LEU A 1 209 ? 10.127 -1.334 -1.126 1.00 84.19 209 LEU A C 1
ATOM 1558 O O . LEU A 1 209 ? 9.959 -0.312 -0.469 1.00 84.19 209 LEU A O 1
ATOM 1562 N N . GLY A 1 210 ? 11.326 -1.693 -1.579 1.00 80.94 210 GLY A N 1
ATOM 1563 C CA . GLY A 1 210 ? 12.518 -0.861 -1.423 1.00 80.94 210 GLY A CA 1
ATOM 1564 C C . GLY A 1 210 ? 12.329 0.526 -2.043 1.00 80.94 210 GLY A C 1
ATOM 1565 O O . GLY A 1 210 ? 12.639 1.530 -1.405 1.00 80.94 210 GLY A O 1
ATOM 1566 N N . GLY A 1 211 ? 11.735 0.593 -3.239 1.00 80.81 211 GLY A N 1
ATOM 1567 C CA . GLY A 1 211 ? 11.370 1.854 -3.891 1.00 80.81 211 GLY A CA 1
ATOM 1568 C C . GLY A 1 211 ? 10.247 2.613 -3.175 1.00 80.81 211 GLY A C 1
ATOM 1569 O O . GLY A 1 211 ? 10.355 3.817 -2.964 1.00 80.81 211 GLY A O 1
ATOM 1570 N N . PHE A 1 212 ? 9.188 1.914 -2.759 1.00 79.75 212 PHE A N 1
ATOM 1571 C CA . PHE A 1 212 ? 8.036 2.497 -2.061 1.00 79.75 212 PHE A CA 1
ATOM 1572 C C . PHE A 1 212 ? 8.407 3.058 -0.682 1.00 79.75 212 PHE A C 1
ATOM 1574 O O . PHE A 1 212 ? 7.953 4.127 -0.282 1.00 79.75 212 PHE A O 1
ATOM 1581 N N . THR A 1 213 ? 9.241 2.328 0.053 1.00 76.31 213 THR A N 1
ATOM 1582 C CA . THR A 1 213 ? 9.587 2.626 1.444 1.00 76.31 213 THR A CA 1
ATOM 1583 C C . THR A 1 213 ? 10.881 3.422 1.584 1.00 76.31 213 THR A C 1
ATOM 1585 O O . THR A 1 213 ? 11.105 4.009 2.638 1.00 76.31 213 THR A O 1
ATOM 1588 N N . GLY A 1 214 ? 11.717 3.517 0.543 1.00 72.25 214 GLY A N 1
ATOM 1589 C CA . GLY A 1 214 ? 12.933 4.341 0.552 1.00 72.25 214 GLY A CA 1
ATOM 1590 C C . GLY A 1 214 ? 12.669 5.817 0.885 1.00 72.25 214 GLY A C 1
ATOM 1591 O O . GLY A 1 214 ? 13.532 6.495 1.436 1.00 72.25 214 GLY A O 1
ATOM 1592 N N . GLU A 1 215 ? 11.445 6.290 0.643 1.00 70.94 215 GLU A N 1
ATOM 1593 C CA . GLU A 1 215 ? 10.960 7.626 1.013 1.00 70.94 215 GLU A CA 1
ATOM 1594 C C . GLU A 1 215 ? 10.707 7.796 2.529 1.00 70.94 215 GLU A C 1
ATOM 1596 O O . GLU A 1 215 ? 10.574 8.920 3.010 1.00 70.94 215 GLU A O 1
ATOM 1601 N N . LEU A 1 216 ? 10.657 6.704 3.301 1.00 71.50 216 LEU A N 1
ATOM 1602 C CA . LEU A 1 216 ? 10.326 6.687 4.733 1.00 71.50 216 LEU A CA 1
ATOM 1603 C C . LEU A 1 216 ? 11.546 6.844 5.656 1.00 71.50 216 LEU A C 1
ATOM 1605 O O . LEU A 1 216 ? 11.418 6.702 6.868 1.00 71.50 216 LEU A O 1
ATOM 1609 N N . GLY A 1 217 ? 12.739 7.111 5.115 1.00 70.31 217 GLY A N 1
ATOM 1610 C CA . GLY A 1 217 ? 13.895 7.553 5.909 1.00 70.31 217 GLY A CA 1
ATOM 1611 C C . GLY A 1 217 ? 14.370 6.589 7.006 1.00 70.31 217 GLY A C 1
ATOM 1612 O O . GLY A 1 217 ? 14.926 7.040 8.004 1.00 70.31 217 GLY A O 1
ATOM 1613 N N . GLY A 1 218 ? 14.158 5.278 6.848 1.00 69.06 218 GLY A N 1
ATOM 1614 C CA . GLY A 1 218 ? 14.568 4.278 7.842 1.00 69.06 218 GLY A CA 1
ATOM 1615 C C . GLY A 1 218 ? 13.479 3.845 8.823 1.00 69.06 218 GLY A C 1
ATOM 1616 O O . GLY A 1 218 ? 13.764 3.061 9.730 1.00 69.06 218 GLY A O 1
ATOM 1617 N N . GLU A 1 219 ? 12.238 4.321 8.668 1.00 77.38 219 GLU A N 1
ATOM 1618 C CA . GLU A 1 219 ? 11.116 3.834 9.472 1.00 77.38 219 GLU A CA 1
ATOM 1619 C C . GLU A 1 219 ? 10.916 2.318 9.308 1.00 77.38 219 GLU A C 1
ATOM 1621 O O . GLU A 1 219 ? 11.147 1.734 8.245 1.00 77.38 219 GLU A O 1
ATOM 1626 N N . THR A 1 220 ? 10.467 1.683 10.394 1.00 82.94 220 THR A N 1
ATOM 1627 C CA . THR A 1 220 ? 10.074 0.271 10.375 1.00 82.94 220 THR A CA 1
ATOM 1628 C C . THR A 1 220 ? 8.571 0.148 10.189 1.00 82.94 220 THR A C 1
ATOM 1630 O O . THR A 1 220 ? 7.810 0.909 10.785 1.00 82.94 220 THR A O 1
ATOM 1633 N N . ILE A 1 221 ? 8.148 -0.818 9.381 1.00 87.38 221 ILE A N 1
ATOM 1634 C CA . ILE A 1 221 ? 6.748 -1.021 8.999 1.00 87.38 221 ILE A CA 1
ATOM 1635 C C . ILE A 1 221 ? 6.309 -2.460 9.249 1.00 87.38 221 ILE A C 1
ATOM 1637 O O . ILE A 1 221 ? 7.120 -3.387 9.183 1.00 87.38 221 ILE A O 1
ATOM 1641 N N . TRP A 1 222 ? 5.019 -2.620 9.527 1.00 89.56 222 TRP A N 1
ATOM 1642 C CA . TRP A 1 222 ? 4.355 -3.903 9.698 1.00 89.56 222 TRP A CA 1
ATOM 1643 C C . TRP A 1 222 ? 4.027 -4.560 8.361 1.00 89.56 222 TRP A C 1
ATOM 1645 O O . TRP A 1 222 ? 3.474 -3.922 7.461 1.00 89.56 222 TRP A O 1
ATOM 1655 N N . LEU A 1 223 ? 4.333 -5.853 8.279 1.00 88.69 223 LEU A N 1
ATOM 1656 C CA . LEU A 1 223 ? 3.935 -6.762 7.209 1.00 88.69 223 LEU A CA 1
ATOM 1657 C C . LEU A 1 223 ? 3.785 -8.192 7.746 1.00 88.69 223 LEU A C 1
ATOM 1659 O O . LEU A 1 223 ? 4.200 -8.488 8.867 1.00 88.69 223 LEU A O 1
ATOM 1663 N N . LEU A 1 224 ? 3.229 -9.085 6.934 1.00 87.88 224 LEU A N 1
ATOM 1664 C CA . LEU A 1 224 ? 3.212 -10.527 7.173 1.00 87.88 224 LEU A CA 1
ATOM 1665 C C . LEU A 1 224 ? 4.299 -11.198 6.336 1.00 87.88 224 LEU A C 1
ATOM 1667 O O . LEU A 1 224 ? 4.392 -10.945 5.144 1.00 87.88 224 LEU A O 1
ATOM 1671 N N . ASP A 1 225 ? 5.098 -12.088 6.911 1.00 85.31 225 ASP A N 1
ATOM 1672 C CA . ASP A 1 225 ? 6.064 -12.916 6.171 1.00 85.31 225 ASP A CA 1
ATOM 1673 C C . ASP A 1 225 ? 5.882 -14.358 6.634 1.00 85.31 225 ASP A C 1
ATOM 1675 O O . ASP A 1 225 ? 6.147 -14.673 7.794 1.00 85.31 225 ASP A O 1
ATOM 1679 N N . HIS A 1 226 ? 5.400 -15.217 5.733 1.00 83.25 226 HIS A N 1
ATOM 1680 C CA . HIS A 1 226 ? 4.971 -16.588 6.037 1.00 83.25 226 HIS A CA 1
ATOM 1681 C C . HIS A 1 226 ? 3.890 -16.677 7.131 1.00 83.25 226 HIS A C 1
ATOM 1683 O O . HIS A 1 226 ? 3.929 -17.555 7.985 1.00 83.25 226 HIS A O 1
ATOM 1689 N N . GLY A 1 227 ? 2.923 -15.753 7.114 1.00 80.94 227 GLY A N 1
ATOM 1690 C CA . GLY A 1 227 ? 1.815 -15.718 8.080 1.00 80.94 227 GLY A CA 1
ATOM 1691 C C . GLY A 1 227 ? 2.176 -15.162 9.460 1.00 80.94 227 GLY A C 1
ATOM 1692 O O . GLY A 1 227 ? 1.285 -14.984 10.284 1.00 80.94 227 GLY A O 1
ATOM 1693 N N . GLU A 1 228 ? 3.445 -14.832 9.701 1.00 83.94 228 GLU A N 1
ATOM 1694 C CA . GLU A 1 228 ? 3.889 -14.227 10.954 1.00 83.94 228 GLU A CA 1
ATOM 1695 C C . GLU A 1 228 ? 4.049 -12.706 10.815 1.00 83.94 228 GLU A C 1
ATOM 1697 O O . GLU A 1 228 ? 4.608 -12.240 9.811 1.00 83.94 228 GLU A O 1
ATOM 1702 N N . PRO A 1 229 ? 3.622 -11.919 11.820 1.00 83.25 229 PRO A N 1
ATOM 1703 C CA . PRO A 1 229 ? 3.889 -10.487 11.881 1.00 83.25 229 PRO A CA 1
ATOM 1704 C C . PRO A 1 229 ? 5.389 -10.205 11.887 1.00 83.25 229 PRO A C 1
ATOM 1706 O O . PRO A 1 229 ? 6.122 -10.721 12.733 1.00 83.25 229 PRO A O 1
ATOM 1709 N N . LYS A 1 230 ? 5.863 -9.350 10.977 1.00 82.19 230 LYS A N 1
ATOM 1710 C CA . LYS A 1 230 ? 7.255 -8.885 10.969 1.00 82.19 230 LYS A CA 1
ATOM 1711 C C . LYS A 1 230 ? 7.349 -7.385 10.785 1.00 82.19 230 LYS A C 1
ATOM 1713 O O . LYS A 1 230 ? 6.590 -6.770 10.038 1.00 82.19 230 LYS A O 1
ATOM 1718 N N . ALA A 1 231 ? 8.348 -6.821 11.456 1.00 80.12 231 ALA A N 1
ATOM 1719 C CA . ALA A 1 231 ? 8.790 -5.460 11.238 1.00 80.12 231 ALA A CA 1
ATOM 1720 C C . ALA A 1 231 ? 9.977 -5.462 10.266 1.00 80.12 231 ALA A C 1
ATOM 1722 O O . ALA A 1 231 ? 10.993 -6.124 10.507 1.00 80.12 231 ALA A O 1
ATOM 1723 N N . THR A 1 232 ? 9.857 -4.702 9.180 1.00 74.94 232 THR A N 1
ATOM 1724 C CA . THR A 1 232 ? 10.959 -4.455 8.243 1.00 74.94 232 THR A CA 1
ATOM 1725 C C . THR A 1 232 ? 11.374 -2.997 8.299 1.00 74.94 232 THR A C 1
ATOM 1727 O O . THR A 1 232 ? 10.509 -2.128 8.369 1.00 74.94 232 THR A O 1
ATOM 1730 N N . ALA A 1 233 ? 12.676 -2.720 8.263 1.00 67.00 233 ALA A N 1
ATOM 1731 C CA . ALA A 1 233 ? 13.168 -1.376 7.983 1.00 67.00 233 ALA A CA 1
ATOM 1732 C C . ALA A 1 233 ? 13.122 -1.108 6.472 1.00 67.00 233 ALA A C 1
ATOM 1734 O O . ALA A 1 233 ? 13.196 -2.029 5.658 1.00 67.00 233 ALA A O 1
ATOM 1735 N N . ALA A 1 234 ? 12.989 0.156 6.101 1.00 59.00 234 ALA A N 1
ATOM 1736 C CA . ALA A 1 234 ? 13.260 0.621 4.750 1.00 59.00 234 ALA A CA 1
ATOM 1737 C C . ALA A 1 234 ? 14.686 1.186 4.666 1.00 59.00 234 ALA A C 1
ATOM 1739 O O . ALA A 1 234 ? 15.122 1.810 5.633 1.00 59.00 234 ALA A O 1
ATOM 1740 N N . PRO A 1 235 ? 15.429 1.065 3.552 1.00 52.06 235 PRO A N 1
ATOM 1741 C CA . PRO A 1 235 ? 15.206 0.237 2.360 1.00 52.06 235 PRO A CA 1
ATOM 1742 C C . PRO A 1 235 ? 15.800 -1.181 2.485 1.00 52.06 235 PRO A C 1
ATOM 1744 O O . PRO A 1 235 ? 15.643 -2.012 1.595 1.00 52.06 235 PRO A O 1
ATOM 1747 N N . THR A 1 236 ? 16.513 -1.474 3.570 1.00 53.97 236 THR A N 1
ATOM 1748 C CA . THR A 1 236 ? 17.020 -2.812 3.861 1.00 53.97 236 THR A CA 1
ATOM 1749 C C . THR A 1 236 ? 15.943 -3.592 4.583 1.00 53.97 236 THR A C 1
ATOM 1751 O O . THR A 1 236 ? 15.648 -3.285 5.737 1.00 53.97 236 THR A O 1
ATOM 1754 N N . VAL A 1 237 ? 15.420 -4.643 3.941 1.00 53.72 237 VAL A N 1
ATOM 1755 C CA . VAL A 1 237 ? 14.544 -5.652 4.566 1.00 53.72 237 VAL A CA 1
ATOM 1756 C C . VAL A 1 237 ? 15.346 -6.498 5.560 1.00 53.72 237 VAL A C 1
ATOM 1758 O O . VAL A 1 237 ? 15.492 -7.712 5.461 1.00 53.72 237 VAL A O 1
ATOM 1761 N N . ASN A 1 238 ? 15.941 -5.811 6.525 1.00 54.25 238 ASN A N 1
ATOM 1762 C CA . ASN A 1 238 ? 16.569 -6.368 7.691 1.00 54.25 238 ASN A CA 1
ATOM 1763 C C . ASN A 1 238 ? 15.443 -6.588 8.688 1.00 54.25 238 ASN A C 1
ATOM 1765 O O . ASN A 1 238 ? 14.749 -5.653 9.095 1.00 54.25 238 ASN A O 1
ATOM 1769 N N . ARG A 1 239 ? 15.242 -7.856 9.043 1.00 53.12 239 ARG A N 1
ATOM 1770 C CA . ARG A 1 239 ? 14.251 -8.257 10.037 1.00 53.12 239 ARG A CA 1
ATOM 1771 C C . ARG A 1 239 ? 14.575 -7.569 11.356 1.00 53.12 239 ARG A C 1
ATOM 1773 O O . ARG A 1 239 ? 15.650 -7.775 11.916 1.00 53.12 239 ARG A O 1
ATOM 1780 N N . VAL A 1 240 ? 13.634 -6.779 11.855 1.00 59.00 240 VAL A N 1
ATOM 1781 C CA . VAL A 1 240 ? 13.720 -6.199 13.193 1.00 59.00 240 VAL A CA 1
ATOM 1782 C C . VAL A 1 240 ? 12.936 -7.106 14.133 1.00 59.00 240 VAL A C 1
ATOM 1784 O O . VAL A 1 240 ? 11.741 -7.315 13.953 1.00 59.00 240 VAL A O 1
ATOM 1787 N N . THR A 1 241 ? 13.617 -7.674 15.126 1.00 55.53 241 THR A N 1
ATOM 1788 C CA . THR A 1 241 ? 13.049 -8.650 16.073 1.00 55.53 241 THR A CA 1
ATOM 1789 C C . THR A 1 241 ? 12.213 -8.019 17.189 1.00 55.53 241 THR A C 1
ATOM 1791 O O . THR A 1 241 ? 11.565 -8.736 17.943 1.00 55.53 241 THR A O 1
ATOM 1794 N N . THR A 1 242 ? 12.199 -6.690 17.320 1.00 60.81 242 THR A N 1
ATOM 1795 C CA . THR A 1 242 ? 11.445 -5.996 18.374 1.00 60.81 242 THR A CA 1
ATOM 1796 C C . THR A 1 242 ? 10.014 -5.705 17.928 1.00 60.81 242 THR A C 1
ATOM 1798 O O . THR A 1 242 ? 9.724 -4.650 17.365 1.00 60.81 242 THR A O 1
ATOM 1801 N N . LEU A 1 243 ? 9.095 -6.636 18.179 1.00 67.31 243 LEU A N 1
ATOM 1802 C CA . LEU A 1 243 ? 7.688 -6.515 17.778 1.00 67.31 243 LEU A CA 1
ATOM 1803 C C . LEU A 1 243 ? 6.894 -5.470 18.597 1.00 67.31 243 LEU A C 1
ATOM 1805 O O . LEU A 1 243 ? 5.871 -4.985 18.136 1.00 67.31 243 LEU A O 1
ATOM 1809 N N . ASP A 1 244 ? 7.398 -5.002 19.738 1.00 69.44 244 ASP A N 1
ATOM 1810 C CA . ASP A 1 244 ? 6.572 -4.255 20.710 1.00 69.44 244 ASP A CA 1
ATOM 1811 C C . ASP A 1 244 ? 6.322 -2.767 20.399 1.00 69.44 244 ASP A C 1
ATOM 1813 O O . ASP A 1 244 ? 5.653 -2.073 21.162 1.00 69.44 244 ASP A O 1
ATOM 1817 N N . ARG A 1 245 ? 6.884 -2.219 19.314 1.00 80.75 245 ARG A N 1
ATOM 1818 C CA . ARG A 1 245 ? 6.776 -0.779 19.016 1.00 80.75 245 ARG A CA 1
ATOM 1819 C C . ARG A 1 245 ? 5.678 -0.470 17.994 1.00 80.75 245 ARG A C 1
ATOM 1821 O O . ARG A 1 245 ? 5.608 -1.166 16.976 1.00 80.75 245 ARG A O 1
ATOM 1828 N N . PRO A 1 246 ? 4.897 0.611 18.199 1.00 87.12 246 PRO A N 1
ATOM 1829 C CA . PRO A 1 246 ? 3.949 1.094 17.205 1.00 87.12 246 PRO A CA 1
ATOM 1830 C C . PRO A 1 246 ? 4.638 1.460 15.891 1.00 87.12 246 PRO A C 1
ATOM 1832 O O . PRO A 1 246 ? 5.660 2.151 15.890 1.00 87.12 246 PRO A O 1
ATOM 1835 N N . ARG A 1 247 ? 4.073 1.014 14.768 1.00 89.38 247 ARG A N 1
ATOM 1836 C CA . ARG A 1 247 ? 4.620 1.213 13.417 1.00 89.38 247 ARG A CA 1
ATOM 1837 C C . ARG A 1 247 ? 3.514 1.452 12.411 1.00 89.38 247 ARG A C 1
ATOM 1839 O O . ARG A 1 247 ? 2.354 1.139 12.663 1.00 89.38 247 ARG A O 1
ATOM 1846 N N . ARG A 1 248 ? 3.878 2.024 11.267 1.00 91.19 248 ARG A N 1
ATOM 1847 C CA . ARG A 1 248 ? 2.976 2.083 10.116 1.00 91.19 248 ARG A CA 1
ATOM 1848 C C . ARG A 1 248 ? 2.817 0.695 9.518 1.00 91.19 248 ARG A C 1
ATOM 1850 O O . ARG A 1 248 ? 3.667 -0.170 9.711 1.00 91.19 248 ARG A O 1
ATOM 1857 N N . VAL A 1 249 ? 1.738 0.497 8.783 1.00 91.44 249 VAL A N 1
ATOM 1858 C CA . VAL A 1 249 ? 1.330 -0.808 8.269 1.00 91.44 249 VAL A CA 1
ATOM 1859 C C . VAL A 1 249 ? 1.175 -0.706 6.772 1.00 91.44 249 VAL A C 1
ATOM 1861 O O . VAL A 1 249 ? 0.599 0.265 6.275 1.00 91.44 249 VAL A O 1
ATOM 1864 N N . LEU A 1 250 ? 1.681 -1.710 6.064 1.00 92.50 250 LEU A N 1
ATOM 1865 C CA . LEU A 1 250 ? 1.369 -1.882 4.657 1.00 92.50 250 LEU A CA 1
ATOM 1866 C C . LEU A 1 250 ? 0.059 -2.648 4.523 1.00 92.50 250 LEU A C 1
ATOM 1868 O O . LEU A 1 250 ? -0.074 -3.763 5.021 1.00 92.50 250 LEU A O 1
ATOM 1872 N N . LEU A 1 251 ? -0.897 -2.035 3.844 1.00 93.88 251 LEU A N 1
ATOM 1873 C CA . LEU A 1 251 ? -2.199 -2.592 3.525 1.00 93.88 251 LEU A CA 1
ATOM 1874 C C . LEU A 1 251 ? -2.209 -3.032 2.064 1.00 93.88 251 LEU A C 1
ATOM 1876 O O . LEU A 1 251 ? -1.630 -2.361 1.213 1.00 93.88 251 LEU A O 1
ATOM 1880 N N . HIS A 1 252 ? -2.877 -4.139 1.776 1.00 93.62 252 HIS A N 1
ATOM 1881 C CA . HIS A 1 252 ? -3.046 -4.694 0.444 1.00 93.62 252 HIS A CA 1
ATOM 1882 C C . HIS A 1 252 ? -4.531 -4.896 0.135 1.00 93.62 252 HIS A C 1
ATOM 1884 O O . HIS A 1 252 ? -5.254 -5.557 0.888 1.00 93.62 252 HIS A O 1
ATOM 1890 N N . TRP A 1 253 ? -4.952 -4.350 -1.002 1.00 93.69 253 TRP A N 1
ATOM 1891 C CA . TRP A 1 253 ? -6.266 -4.542 -1.600 1.00 93.69 253 TRP A CA 1
ATOM 1892 C C . TRP A 1 253 ? -6.121 -5.365 -2.874 1.00 93.69 253 TRP A C 1
ATOM 1894 O O . TRP A 1 253 ? -5.513 -4.912 -3.845 1.00 93.69 253 TRP A O 1
ATOM 1904 N N . ASP A 1 254 ? -6.710 -6.554 -2.877 1.00 90.44 254 ASP A N 1
ATOM 1905 C CA . ASP A 1 254 ? -6.728 -7.431 -4.040 1.00 90.44 254 ASP A CA 1
ATOM 1906 C C . ASP A 1 254 ? -7.911 -7.077 -4.950 1.00 90.44 254 ASP A C 1
ATOM 1908 O O . ASP A 1 254 ? -9.053 -7.444 -4.670 1.00 90.44 254 ASP A O 1
ATOM 1912 N N . ALA A 1 255 ? -7.648 -6.374 -6.056 1.00 85.69 255 ALA A N 1
ATOM 1913 C CA . ALA A 1 255 ? -8.714 -5.948 -6.961 1.00 85.69 255 ALA A CA 1
ATOM 1914 C C . ALA A 1 255 ? -9.273 -7.078 -7.842 1.00 85.69 255 ALA A C 1
ATOM 1916 O O . ALA A 1 255 ? -10.239 -6.854 -8.573 1.00 85.69 255 ALA A O 1
ATOM 1917 N N . THR A 1 256 ? -8.726 -8.298 -7.757 1.00 82.88 256 THR A N 1
ATOM 1918 C CA . THR A 1 256 ? -9.358 -9.480 -8.369 1.00 82.88 256 THR A CA 1
ATOM 1919 C C . THR A 1 256 ? -10.564 -9.955 -7.566 1.00 82.88 256 THR A C 1
ATOM 1921 O O . THR A 1 256 ? -11.514 -10.506 -8.127 1.00 82.88 256 THR A O 1
ATOM 1924 N N . GLN A 1 257 ? -10.578 -9.672 -6.263 1.00 71.00 257 GLN A N 1
ATOM 1925 C CA . GLN A 1 257 ? -11.704 -9.941 -5.385 1.00 71.00 257 GLN A CA 1
ATOM 1926 C C . GLN A 1 257 ? -12.681 -8.772 -5.497 1.00 71.00 257 GLN A C 1
ATOM 1928 O O . GLN A 1 257 ? -12.663 -7.830 -4.707 1.00 71.00 257 GLN A O 1
ATOM 1933 N N . THR A 1 258 ? -13.531 -8.804 -6.525 1.00 57.72 258 THR A N 1
ATOM 1934 C CA . THR A 1 258 ? -14.625 -7.829 -6.626 1.00 57.72 258 THR A CA 1
ATOM 1935 C C . THR A 1 258 ? -15.484 -7.954 -5.362 1.00 57.72 258 THR A C 1
ATOM 1937 O O . THR A 1 258 ? -15.914 -9.069 -5.048 1.00 57.72 258 THR A O 1
ATOM 1940 N N . PRO A 1 259 ? -15.715 -6.870 -4.595 1.00 55.91 259 PRO A N 1
ATOM 1941 C CA . PRO A 1 259 ? -16.566 -6.949 -3.419 1.00 55.91 259 PRO A CA 1
ATOM 1942 C C . PRO A 1 259 ? -17.958 -7.418 -3.853 1.00 55.91 259 PRO A C 1
ATOM 1944 O O . PRO A 1 259 ? -18.542 -6.855 -4.777 1.00 55.91 259 PRO A O 1
ATOM 1947 N N . ALA A 1 260 ? -18.456 -8.485 -3.219 1.00 50.16 260 ALA A N 1
ATOM 1948 C CA . ALA A 1 260 ? -19.826 -8.933 -3.433 1.00 50.16 260 ALA A CA 1
ATOM 1949 C C . ALA A 1 260 ? -20.794 -7.766 -3.136 1.00 50.16 260 ALA A C 1
ATOM 1951 O O . ALA A 1 260 ? -20.541 -7.041 -2.165 1.00 50.16 260 ALA A O 1
ATOM 1952 N N . PRO A 1 261 ? -21.819 -7.560 -3.985 1.00 49.69 261 PRO A N 1
ATOM 1953 C CA . PRO A 1 261 ? -22.800 -6.491 -3.817 1.00 49.69 261 PRO A CA 1
ATOM 1954 C C . PRO A 1 261 ? -23.620 -6.641 -2.533 1.00 49.69 261 PRO A C 1
ATOM 1956 O O . PRO A 1 261 ? -23.804 -7.793 -2.073 1.00 49.69 261 PRO A O 1
#